Protein AF-A0A226EPY5-F1 (afdb_monomer_lite)

Structure (mmCIF, N/CA/C/O backbone):
data_AF-A0A226EPY5-F1
#
_entry.id   AF-A0A226EPY5-F1
#
loop_
_atom_site.group_PDB
_atom_site.id
_atom_site.type_symbol
_atom_site.label_atom_id
_atom_site.label_alt_id
_atom_site.label_comp_id
_atom_site.label_asym_id
_atom_site.label_entity_id
_atom_site.label_seq_id
_atom_site.pdbx_PDB_ins_code
_atom_site.Cartn_x
_atom_site.Cartn_y
_atom_site.Cartn_z
_atom_site.occupancy
_atom_site.B_iso_or_equiv
_atom_site.auth_seq_id
_atom_site.auth_comp_id
_atom_site.auth_asym_id
_atom_site.auth_atom_id
_atom_site.pdbx_PDB_model_num
ATOM 1 N N . MET A 1 1 ? -23.364 19.387 6.049 1.00 37.28 1 MET A N 1
ATOM 2 C CA . MET A 1 1 ? -22.952 19.483 7.466 1.00 37.28 1 MET A CA 1
ATOM 3 C C . MET A 1 1 ? -22.292 18.170 7.831 1.00 37.28 1 MET A C 1
ATOM 5 O O . MET A 1 1 ? -22.920 17.140 7.613 1.00 37.28 1 MET A O 1
ATOM 9 N N . ALA A 1 2 ? -21.038 18.184 8.285 1.00 43.88 2 ALA A N 1
ATOM 10 C CA . ALA A 1 2 ? -20.414 16.972 8.811 1.00 43.88 2 ALA A CA 1
ATOM 11 C C . ALA A 1 2 ? -21.207 16.512 10.052 1.00 43.88 2 ALA A C 1
ATOM 13 O O . ALA A 1 2 ? -21.599 17.375 10.844 1.00 43.88 2 ALA A O 1
ATOM 14 N N . PRO A 1 3 ? -21.498 15.210 10.220 1.00 53.75 3 PRO A N 1
ATOM 15 C CA . PRO A 1 3 ? -22.126 14.731 11.443 1.00 53.75 3 PRO A CA 1
ATOM 16 C C . PRO A 1 3 ? -21.227 15.076 12.639 1.00 53.75 3 PRO A C 1
ATOM 18 O O . PRO A 1 3 ? -20.004 14.982 12.541 1.00 53.75 3 PRO A O 1
ATOM 21 N N . SER A 1 4 ? -21.807 15.500 13.759 1.00 61.81 4 SER A N 1
ATOM 22 C CA . SER A 1 4 ? -21.073 15.661 15.016 1.00 61.81 4 SER A CA 1
ATOM 23 C C . SER A 1 4 ? -21.006 14.322 15.752 1.00 61.81 4 SER A C 1
ATOM 25 O O . SER A 1 4 ? -21.938 13.522 15.690 1.00 61.81 4 SER A O 1
ATOM 27 N N . SER A 1 5 ? -19.901 14.064 16.454 1.00 74.81 5 SER A N 1
ATOM 28 C CA . SER A 1 5 ? -19.805 12.906 17.348 1.00 74.81 5 SER A CA 1
ATOM 29 C C . SER A 1 5 ? -20.795 13.044 18.505 1.00 74.81 5 SER A C 1
ATOM 31 O O . SER A 1 5 ? -20.881 14.123 19.101 1.00 74.81 5 SER A O 1
ATOM 33 N N . HIS A 1 6 ? -21.476 11.962 18.872 1.00 83.50 6 HIS A N 1
ATOM 34 C CA . HIS A 1 6 ? -22.331 11.930 20.057 1.00 83.50 6 HIS A CA 1
ATOM 35 C C . HIS A 1 6 ? -21.533 11.426 21.264 1.00 83.50 6 HIS A C 1
ATOM 37 O O . HIS A 1 6 ? -20.779 10.461 21.146 1.00 83.50 6 HIS A O 1
ATOM 43 N N . ARG A 1 7 ? -21.665 12.092 22.415 1.00 89.75 7 ARG A N 1
ATOM 44 C CA . ARG A 1 7 ? -21.027 11.687 23.672 1.00 89.75 7 ARG A CA 1
ATOM 45 C C . ARG A 1 7 ? -22.065 11.558 24.772 1.00 89.75 7 ARG A C 1
ATOM 47 O O . ARG A 1 7 ? -22.895 12.449 24.931 1.00 89.75 7 ARG A O 1
ATOM 54 N N . GLU A 1 8 ? -21.958 10.485 25.540 1.00 92.88 8 GLU A N 1
ATOM 55 C CA . GLU A 1 8 ? -22.870 10.137 26.626 1.00 92.88 8 GLU A CA 1
ATOM 56 C C . GLU A 1 8 ? -22.068 9.602 27.819 1.00 92.88 8 GLU A C 1
ATOM 58 O O . GLU A 1 8 ? -21.183 8.763 27.652 1.00 92.88 8 GLU A O 1
ATOM 63 N N . ILE A 1 9 ? -22.370 10.076 29.029 1.00 94.56 9 ILE A N 1
ATOM 64 C CA . ILE A 1 9 ? -21.859 9.463 30.261 1.00 94.56 9 ILE A CA 1
ATOM 65 C C . ILE A 1 9 ? -22.814 8.332 30.624 1.00 94.56 9 ILE A C 1
ATOM 67 O O . ILE A 1 9 ? -23.994 8.574 30.857 1.00 94.56 9 ILE A O 1
ATOM 71 N N . LEU A 1 10 ? -22.302 7.105 30.667 1.00 93.56 10 LEU A N 1
ATOM 72 C CA . LEU A 1 10 ? -23.113 5.928 30.942 1.00 93.56 10 LEU A CA 1
ATOM 73 C C . LEU A 1 10 ? -23.485 5.855 32.422 1.00 93.56 10 LEU A C 1
ATOM 75 O O . LEU A 1 10 ? -22.626 5.950 33.304 1.00 93.56 10 LEU A O 1
ATOM 79 N N . ASP A 1 11 ? -24.754 5.565 32.682 1.00 92.00 11 ASP A N 1
ATOM 80 C CA . ASP A 1 11 ? -25.295 5.313 34.009 1.00 92.00 11 ASP A CA 1
ATOM 81 C C . ASP A 1 11 ? -26.038 3.961 34.081 1.00 92.00 11 ASP A C 1
ATOM 83 O O . ASP A 1 11 ? -26.025 3.138 33.154 1.00 92.00 11 ASP A O 1
ATOM 87 N N . GLY A 1 12 ? -26.592 3.669 35.261 1.00 93.69 12 GLY A N 1
ATOM 88 C CA . GLY A 1 12 ? -27.505 2.548 35.464 1.00 93.69 12 GLY A CA 1
ATOM 89 C C . GLY A 1 12 ? -26.950 1.157 35.088 1.00 93.69 12 GLY A C 1
ATOM 90 O O . GLY A 1 12 ? -25.778 0.851 35.344 1.00 93.69 12 GLY A O 1
ATOM 91 N N . PRO A 1 13 ? -27.790 0.274 34.508 1.00 93.50 13 PRO A N 1
ATOM 92 C CA . PRO A 1 13 ? -27.419 -1.113 34.210 1.00 93.50 13 PRO A CA 1
ATOM 93 C C . PRO A 1 13 ? -26.270 -1.256 33.208 1.00 93.50 13 PRO A C 1
ATOM 95 O O . PRO A 1 13 ? -25.457 -2.173 33.328 1.00 93.50 13 PRO A O 1
ATOM 98 N N . LEU A 1 14 ? -26.184 -0.363 32.217 1.00 89.06 14 LEU A N 1
ATOM 99 C CA . LEU A 1 14 ? -25.140 -0.439 31.196 1.00 89.06 14 LEU A CA 1
ATOM 100 C C . LEU A 1 14 ? -23.774 -0.071 31.783 1.00 89.06 14 LEU A C 1
ATOM 102 O O . LEU A 1 14 ? -22.798 -0.777 31.525 1.00 89.06 14 LEU A O 1
ATOM 106 N N . ARG A 1 15 ? -23.714 0.959 32.641 1.00 93.44 15 ARG A N 1
ATOM 107 C CA . ARG A 1 15 ? -22.511 1.271 33.426 1.00 93.44 15 ARG A CA 1
ATOM 108 C C . ARG A 1 15 ? -22.080 0.071 34.265 1.00 93.44 15 ARG A C 1
ATOM 110 O O . ARG A 1 15 ? -20.909 -0.302 34.233 1.00 93.44 15 ARG A O 1
ATOM 117 N N . GLN A 1 16 ? -23.017 -0.556 34.981 1.00 93.62 16 GLN A N 1
ATOM 118 C CA . GLN A 1 16 ? -22.704 -1.706 35.833 1.00 93.62 16 GLN A CA 1
ATOM 119 C C . GLN A 1 16 ? -22.133 -2.878 35.025 1.00 93.62 16 GLN A C 1
ATOM 121 O O . GLN A 1 16 ? -21.122 -3.451 35.419 1.00 93.62 16 GLN A O 1
ATOM 126 N N . LYS A 1 17 ? -22.692 -3.157 33.841 1.00 92.75 17 LYS A N 1
ATOM 127 C CA . LYS A 1 17 ? -22.167 -4.184 32.932 1.00 92.75 17 LYS A CA 1
ATOM 128 C C . LYS A 1 17 ? -20.695 -3.952 32.573 1.00 92.75 17 LYS A C 1
ATOM 130 O O . LYS A 1 17 ? -19.915 -4.901 32.582 1.00 92.75 17 LYS A O 1
ATOM 135 N N . PHE A 1 18 ? -20.292 -2.715 32.271 1.00 92.19 18 PHE A N 1
ATOM 136 C CA . PHE A 1 18 ? -18.881 -2.405 32.005 1.00 92.19 18 PHE A CA 1
ATOM 137 C C . PHE A 1 18 ? -18.001 -2.581 33.245 1.00 92.19 18 PHE A C 1
ATOM 139 O O . PHE A 1 18 ? -16.916 -3.147 33.133 1.00 92.19 18 PHE A O 1
ATOM 146 N N . VAL A 1 19 ? -18.470 -2.152 34.421 1.00 92.81 19 VAL A N 1
ATOM 147 C CA . VAL A 1 19 ? -17.757 -2.363 35.693 1.00 92.81 19 VAL A CA 1
ATOM 148 C C . VAL A 1 19 ? -17.528 -3.855 35.953 1.00 92.81 19 VAL A C 1
ATOM 150 O O . VAL A 1 19 ? -16.424 -4.251 36.323 1.00 92.81 19 VAL A O 1
ATOM 153 N N . ASP A 1 20 ? -18.531 -4.696 35.711 1.00 93.88 20 ASP A N 1
ATOM 154 C CA . ASP A 1 20 ? -18.424 -6.144 35.902 1.00 93.88 20 ASP A CA 1
ATOM 155 C C . ASP A 1 20 ? -17.451 -6.779 34.893 1.00 93.88 20 ASP A C 1
ATOM 157 O O . ASP A 1 20 ? -16.630 -7.620 35.267 1.00 93.88 20 ASP A O 1
ATOM 161 N N . ILE A 1 21 ? -17.469 -6.326 33.632 1.00 91.94 21 ILE A N 1
ATOM 162 C CA . ILE A 1 21 ? -16.500 -6.748 32.607 1.00 91.94 21 ILE A CA 1
ATOM 163 C C . ILE A 1 21 ? -15.072 -6.388 33.035 1.00 91.94 21 ILE A C 1
ATOM 165 O O . ILE A 1 21 ? -14.198 -7.255 32.989 1.00 91.94 21 ILE A O 1
ATOM 169 N N . LEU A 1 22 ? -14.825 -5.155 33.488 1.00 91.31 22 LEU A N 1
ATOM 170 C CA . LEU A 1 22 ? -13.504 -4.715 33.955 1.00 91.31 22 LEU A CA 1
ATOM 171 C C . LEU A 1 22 ? -13.010 -5.581 35.121 1.00 91.31 22 LEU A C 1
ATOM 173 O O . LEU A 1 22 ? -11.899 -6.111 35.063 1.00 91.31 22 LEU A O 1
ATOM 177 N N . LYS A 1 23 ? -13.871 -5.830 36.117 1.00 92.56 23 LYS A N 1
ATOM 178 C CA . LYS A 1 23 ? -13.562 -6.710 37.254 1.00 92.56 23 LYS A CA 1
ATOM 179 C C . LYS A 1 23 ? -13.222 -8.130 36.812 1.00 92.56 23 LYS A C 1
ATOM 181 O O . LYS A 1 23 ? -12.218 -8.679 37.257 1.00 92.56 23 LYS A O 1
ATOM 186 N N . SER A 1 24 ? -14.016 -8.712 35.910 1.00 93.19 24 SER A N 1
ATOM 187 C CA . SER A 1 24 ? -13.771 -10.067 35.387 1.00 93.19 24 SER A CA 1
ATOM 188 C C . SER A 1 24 ? -12.457 -10.190 34.604 1.00 93.19 24 SER A C 1
ATOM 190 O O . SER A 1 24 ? -11.895 -11.277 34.520 1.00 93.19 24 SER A O 1
ATOM 192 N N . ASN A 1 25 ? -11.934 -9.073 34.088 1.00 88.88 25 ASN A N 1
ATOM 193 C CA . ASN A 1 25 ? -10.651 -8.989 33.389 1.00 88.88 25 ASN A CA 1
ATOM 194 C C . ASN A 1 25 ? -9.505 -8.503 34.300 1.00 88.88 25 ASN A C 1
ATOM 196 O O . ASN A 1 25 ? -8.472 -8.054 33.807 1.00 88.88 25 ASN A O 1
ATOM 200 N N . GLY A 1 26 ? -9.669 -8.590 35.626 1.00 89.25 26 GLY A N 1
ATOM 201 C CA . GLY A 1 26 ? -8.607 -8.294 36.591 1.00 89.25 26 GLY A CA 1
ATOM 202 C C . GLY A 1 26 ? -8.369 -6.806 36.853 1.00 89.25 26 GLY A C 1
ATOM 203 O O . GLY A 1 26 ? -7.287 -6.448 37.309 1.00 89.25 26 GLY A O 1
ATOM 204 N N . ILE A 1 27 ? -9.354 -5.943 36.581 1.00 88.38 27 ILE A N 1
ATOM 205 C CA . ILE A 1 27 ? -9.318 -4.504 36.887 1.00 88.38 27 ILE A CA 1
ATOM 206 C C . ILE A 1 27 ? -10.361 -4.228 37.987 1.00 88.38 27 ILE A C 1
ATOM 208 O O . ILE A 1 27 ? -11.520 -3.941 37.676 1.00 88.38 27 ILE A O 1
ATOM 212 N N . PRO A 1 28 ? -10.007 -4.391 39.278 1.00 85.38 28 PRO A N 1
ATOM 213 C CA . PRO A 1 28 ? -10.944 -4.243 40.393 1.00 85.38 28 PRO A CA 1
ATOM 214 C C . PRO A 1 28 ? -11.186 -2.782 40.803 1.00 85.38 28 PRO A C 1
ATOM 216 O O . PRO A 1 28 ? -12.021 -2.536 41.677 1.00 85.38 28 PRO A O 1
ATOM 219 N N . ASP A 1 29 ? -10.445 -1.842 40.211 1.00 88.81 29 ASP A N 1
ATOM 220 C CA . ASP A 1 29 ? -10.411 -0.430 40.586 1.00 88.81 29 ASP A CA 1
ATOM 221 C C . ASP A 1 29 ? -11.790 0.237 40.531 1.00 88.81 29 ASP A C 1
ATOM 223 O O . ASP A 1 29 ? -12.658 -0.103 39.717 1.00 88.81 29 ASP A O 1
ATOM 227 N N . GLN A 1 30 ? -11.997 1.226 41.403 1.00 89.44 30 GLN A N 1
ATOM 228 C CA . GLN A 1 30 ? -13.253 1.967 41.427 1.00 89.44 30 GLN A CA 1
ATOM 229 C C . GLN A 1 30 ? -13.332 2.917 40.233 1.00 89.44 30 GLN A C 1
ATOM 231 O O . GLN A 1 30 ? -12.609 3.908 40.145 1.00 89.44 30 GLN A O 1
ATOM 236 N N . VAL A 1 31 ? -14.246 2.607 39.317 1.00 91.69 31 VAL A N 1
ATOM 237 C CA . VAL A 1 31 ? -14.565 3.446 38.162 1.00 91.69 31 VAL A CA 1
ATOM 238 C C . VAL A 1 31 ? -15.296 4.707 38.624 1.00 91.69 31 VAL A C 1
ATOM 240 O O . VAL A 1 31 ? -16.323 4.614 39.304 1.00 91.69 31 VAL A O 1
ATOM 243 N N . GLU A 1 32 ? -14.791 5.870 38.218 1.00 93.50 32 GLU A N 1
ATOM 244 C CA . GLU A 1 32 ? -15.433 7.171 38.400 1.00 93.50 32 GLU A CA 1
ATOM 245 C C . GLU A 1 32 ? -16.487 7.365 37.304 1.00 93.50 32 GLU A C 1
ATOM 247 O O . GLU A 1 32 ? -17.690 7.215 37.554 1.00 93.50 32 GLU A O 1
ATOM 252 N N . THR A 1 33 ? -16.037 7.559 36.063 1.00 94.50 33 THR A N 1
ATOM 253 C CA . THR A 1 33 ? -16.879 7.813 34.890 1.00 94.50 33 THR A CA 1
ATOM 254 C C . THR A 1 33 ? -16.664 6.756 33.807 1.00 94.50 33 THR A C 1
ATOM 256 O O . THR A 1 33 ? -15.597 6.152 33.666 1.00 94.50 33 THR A O 1
ATOM 259 N N . ILE A 1 34 ? -17.715 6.527 33.018 1.00 95.06 34 ILE A N 1
ATOM 260 C CA . ILE A 1 34 ? -17.637 5.781 31.764 1.00 95.06 34 ILE A CA 1
ATOM 261 C C . ILE A 1 34 ? -18.281 6.650 30.693 1.00 95.06 34 ILE A C 1
ATOM 263 O O . ILE A 1 34 ? -19.487 6.874 30.733 1.00 95.06 34 ILE A O 1
ATOM 267 N N . THR A 1 35 ? -17.490 7.136 29.744 1.00 95.50 35 THR A N 1
ATOM 268 C CA . THR A 1 35 ? -17.967 7.992 28.654 1.00 95.50 35 THR A CA 1
ATOM 269 C C . THR A 1 35 ? -17.992 7.207 27.353 1.00 95.50 35 THR A C 1
ATOM 271 O O . THR A 1 35 ? -16.951 6.751 26.881 1.00 95.50 35 THR A O 1
ATOM 274 N N . LEU A 1 36 ? -19.170 7.074 26.750 1.00 93.62 36 LEU A N 1
ATOM 275 C CA . LEU A 1 36 ? -19.361 6.520 25.417 1.00 93.62 36 LEU A CA 1
ATOM 276 C C . LEU A 1 36 ? -19.277 7.637 24.378 1.00 93.62 36 LEU A C 1
ATOM 278 O O . LEU A 1 36 ? -19.897 8.687 24.519 1.00 93.62 36 LEU A O 1
ATOM 282 N N . THR A 1 37 ? -18.500 7.407 23.324 1.00 92.12 37 THR A N 1
ATOM 283 C CA . THR A 1 37 ? -18.404 8.288 22.158 1.00 92.12 37 THR A CA 1
ATOM 284 C C . THR A 1 37 ? -18.769 7.522 20.897 1.00 92.12 37 THR A C 1
ATOM 286 O O . THR A 1 37 ? -18.114 6.536 20.545 1.00 92.12 37 THR A O 1
ATOM 289 N N . GLU A 1 38 ? -19.778 8.013 20.188 1.00 87.25 38 GLU A N 1
ATOM 290 C CA . GLU A 1 38 ? -20.116 7.569 18.840 1.00 87.25 38 GLU A CA 1
ATOM 291 C C . GLU A 1 38 ? -19.459 8.512 17.832 1.00 87.25 38 GLU A C 1
ATOM 293 O O . GLU A 1 38 ? -19.725 9.722 17.856 1.00 87.25 38 GLU A O 1
ATOM 298 N N . PRO A 1 39 ? -18.563 8.001 16.971 1.00 81.75 39 PRO A N 1
ATOM 299 C CA . PRO A 1 39 ? -17.945 8.818 15.945 1.00 81.75 39 PRO A CA 1
ATOM 300 C C . PRO A 1 39 ? -18.991 9.276 14.925 1.00 81.75 39 PRO A C 1
ATOM 302 O O . PRO A 1 39 ? -20.016 8.631 14.707 1.00 81.75 39 PRO A O 1
ATOM 305 N N . ALA A 1 40 ? -18.705 10.401 14.277 1.00 77.69 40 ALA A N 1
ATOM 306 C CA . ALA A 1 40 ? -19.480 10.849 13.133 1.00 77.69 40 ALA A CA 1
ATOM 307 C C . ALA A 1 40 ? -19.452 9.782 12.029 1.00 77.69 40 ALA A C 1
ATOM 309 O O . ALA A 1 40 ? -18.377 9.306 11.664 1.00 77.69 40 ALA A O 1
ATOM 310 N N . ALA A 1 41 ? -20.621 9.441 11.488 1.00 70.94 41 ALA A N 1
ATOM 311 C CA . ALA A 1 41 ? -20.760 8.398 10.481 1.00 70.94 41 ALA A CA 1
ATOM 312 C C . ALA A 1 41 ? -21.347 8.940 9.173 1.00 70.94 41 ALA A C 1
ATOM 314 O O . ALA A 1 41 ? -22.305 9.717 9.175 1.00 70.94 41 ALA A O 1
ATOM 315 N N . LEU A 1 42 ? -20.793 8.502 8.043 1.00 71.00 42 LEU A N 1
ATOM 316 C CA . LEU A 1 42 ? -21.361 8.744 6.715 1.00 71.00 42 LEU A CA 1
ATOM 317 C C . LEU A 1 42 ? -22.521 7.777 6.430 1.00 71.00 42 LEU A C 1
ATOM 319 O O . LEU A 1 42 ? -22.616 6.699 7.019 1.00 71.00 42 LEU A O 1
ATOM 323 N N . LYS A 1 43 ? -23.398 8.128 5.479 1.00 71.75 43 LYS A N 1
ATOM 324 C CA . LYS A 1 43 ? -24.447 7.206 5.010 1.00 71.75 43 LYS A CA 1
ATOM 325 C C . LYS A 1 43 ? -23.810 5.906 4.502 1.00 71.75 43 LYS A C 1
ATOM 327 O O . LYS A 1 43 ? -22.902 5.951 3.682 1.00 71.75 43 LYS A O 1
ATOM 332 N N . GLY A 1 44 ? -24.299 4.767 4.991 1.00 70.06 44 GLY A N 1
ATOM 333 C CA . GLY A 1 44 ? -23.776 3.437 4.658 1.00 70.06 44 GLY A CA 1
ATOM 334 C C . GLY A 1 44 ? -22.661 2.935 5.584 1.00 70.06 44 GLY A C 1
ATOM 335 O O . GLY A 1 44 ? -22.385 1.737 5.589 1.00 70.06 44 GLY A O 1
ATOM 336 N N . GLN A 1 45 ? -22.059 3.794 6.417 1.00 72.62 45 GLN A N 1
ATOM 337 C CA . GLN A 1 45 ? -21.188 3.322 7.496 1.00 72.62 45 GLN A CA 1
ATOM 338 C C . GLN A 1 45 ? -22.005 2.627 8.589 1.00 72.62 45 GLN A C 1
ATOM 340 O O . GLN A 1 45 ? -23.203 2.860 8.744 1.00 72.62 45 GLN A O 1
ATOM 345 N N . HIS A 1 46 ? -21.332 1.750 9.335 1.00 78.38 46 HIS A N 1
ATOM 346 C CA . HIS A 1 46 ? -21.932 0.927 10.386 1.00 78.38 46 HIS A CA 1
ATOM 347 C C . HIS A 1 46 ? -23.073 0.009 9.930 1.00 78.38 46 HIS A C 1
ATOM 349 O O . HIS A 1 46 ? -23.963 -0.315 10.714 1.00 78.38 46 HIS A O 1
ATOM 355 N N . PHE A 1 47 ? -23.025 -0.441 8.671 1.00 82.44 47 PHE A N 1
ATOM 356 C CA . PHE A 1 47 ? -23.999 -1.383 8.121 1.00 82.44 47 PHE A CA 1
ATOM 357 C C . PHE A 1 47 ? -24.150 -2.630 9.001 1.00 82.44 47 PHE A C 1
ATOM 359 O O . PHE A 1 47 ? -25.262 -2.967 9.382 1.00 82.44 47 PHE A O 1
ATOM 366 N N . SER A 1 48 ? -23.037 -3.269 9.369 1.00 85.19 48 SER A N 1
ATOM 367 C CA . SER A 1 48 ? -23.074 -4.511 10.148 1.00 85.19 48 SER A CA 1
ATOM 368 C C . SER A 1 48 ? -22.915 -4.304 11.654 1.00 85.19 48 SER A C 1
ATOM 370 O O . SER A 1 48 ? -23.535 -4.993 12.457 1.00 85.19 48 SER A O 1
ATOM 372 N N . SER A 1 49 ? -22.056 -3.372 12.066 1.00 87.31 49 SER A N 1
ATOM 373 C CA . SER A 1 49 ? -21.839 -3.062 13.478 1.00 87.31 49 SER A CA 1
ATOM 374 C C . SER A 1 49 ? -21.416 -1.610 13.669 1.00 87.31 49 SER A C 1
ATOM 376 O O . SER A 1 49 ? -20.662 -1.031 12.877 1.00 87.31 49 SER A O 1
ATOM 378 N N . ASN A 1 50 ? -21.895 -1.014 14.757 1.00 86.31 50 ASN A N 1
ATOM 379 C CA . ASN A 1 50 ? -21.524 0.333 15.164 1.00 86.31 50 ASN A CA 1
ATOM 380 C C . ASN A 1 50 ? -20.252 0.261 16.013 1.00 86.31 50 ASN A C 1
ATOM 382 O O . ASN A 1 50 ? -20.206 -0.468 17.007 1.00 86.31 50 ASN A O 1
ATOM 386 N N . ALA A 1 51 ? -19.228 1.022 15.632 1.00 87.25 51 ALA A N 1
ATOM 387 C CA . ALA A 1 51 ? -18.027 1.181 16.441 1.00 87.25 51 ALA A CA 1
ATOM 388 C C . ALA A 1 51 ? -18.223 2.357 17.398 1.00 87.25 51 ALA A C 1
ATOM 390 O O . ALA A 1 51 ? -18.516 3.463 16.953 1.00 87.25 51 ALA A O 1
ATOM 391 N N . VAL A 1 52 ? -18.054 2.115 18.694 1.00 89.94 52 VAL A N 1
ATOM 392 C CA . VAL A 1 52 ? -18.115 3.143 19.736 1.00 89.94 52 VAL A CA 1
ATOM 393 C C . VAL A 1 52 ? -16.862 3.070 20.600 1.00 89.94 52 VAL A C 1
ATOM 395 O O . VAL A 1 52 ? -16.276 2.000 20.790 1.00 89.94 52 VAL A O 1
ATOM 398 N N . TYR A 1 53 ? -16.441 4.216 21.118 1.00 92.00 53 TYR A N 1
ATOM 399 C CA . TYR A 1 53 ? -15.279 4.327 21.993 1.00 92.00 53 TYR A CA 1
ATOM 400 C C . TYR A 1 53 ? -15.748 4.558 23.420 1.00 92.00 53 TYR A C 1
ATOM 402 O O . TYR A 1 53 ? -16.567 5.441 23.660 1.00 92.00 53 TYR A O 1
ATOM 410 N N . ILE A 1 54 ? -15.234 3.770 24.359 1.00 93.94 54 ILE A N 1
ATOM 411 C CA . ILE A 1 54 ? -15.550 3.902 25.779 1.00 93.94 54 ILE A CA 1
ATOM 412 C C . ILE A 1 54 ? -14.303 4.382 26.510 1.00 93.94 54 ILE A C 1
ATOM 414 O O . ILE A 1 54 ? -13.297 3.674 26.542 1.00 93.94 54 ILE A O 1
ATOM 418 N N . LEU A 1 55 ? -14.373 5.567 27.106 1.00 95.25 55 LEU A N 1
ATOM 419 C CA . LEU A 1 55 ? -13.365 6.070 28.030 1.00 95.25 55 LEU A CA 1
ATOM 420 C C . LEU A 1 55 ? -13.791 5.722 29.456 1.00 95.25 55 LEU A C 1
ATOM 422 O O . LEU A 1 55 ? -14.872 6.114 29.887 1.00 95.25 55 LEU A O 1
ATOM 426 N N . VAL A 1 56 ? -12.947 4.989 30.172 1.00 95.06 56 VAL A N 1
ATOM 427 C CA . VAL A 1 56 ? -13.134 4.646 31.585 1.00 95.06 56 VAL A CA 1
ATOM 428 C C . VAL A 1 56 ? -12.120 5.431 32.401 1.00 95.06 56 VAL A C 1
ATOM 430 O O . VAL A 1 56 ? -10.912 5.249 32.217 1.00 95.06 56 VAL A O 1
ATOM 433 N N . GLU A 1 57 ? -12.610 6.270 33.305 1.00 95.19 57 GLU A N 1
ATOM 434 C CA . GLU A 1 57 ? -11.793 7.010 34.267 1.00 95.19 57 GLU A CA 1
ATOM 435 C C . GLU A 1 57 ? -11.996 6.408 35.660 1.00 95.19 57 GLU A C 1
ATOM 437 O O . GLU A 1 57 ? -13.071 5.896 35.990 1.00 95.19 57 GLU A O 1
ATOM 442 N N . PHE A 1 58 ? -10.943 6.410 36.469 1.00 95.06 58 PHE A N 1
ATOM 443 C CA . PHE A 1 58 ? -10.944 5.805 37.797 1.00 95.06 58 PHE A CA 1
ATOM 444 C C . PHE A 1 58 ? -10.930 6.891 38.860 1.00 95.06 58 PHE A C 1
ATOM 446 O O . PHE A 1 58 ? -10.345 7.947 38.653 1.00 95.06 58 PHE A O 1
ATOM 453 N N . GLN A 1 59 ? -11.513 6.591 40.020 1.00 93.50 59 GLN A N 1
ATOM 454 C CA . GLN A 1 59 ? -11.517 7.517 41.154 1.00 93.50 59 GLN A CA 1
ATOM 455 C C . GLN A 1 59 ? -10.100 7.815 41.664 1.00 93.50 59 GLN A C 1
ATOM 457 O O . GLN A 1 59 ? -9.837 8.895 42.188 1.00 93.50 59 GLN A O 1
ATOM 462 N N . ASP A 1 60 ? -9.185 6.849 41.531 1.00 91.62 60 ASP A N 1
ATOM 463 C CA . ASP A 1 60 ? -7.764 7.075 41.770 1.00 91.62 60 ASP A CA 1
ATOM 464 C C . ASP A 1 60 ? -7.148 7.774 40.554 1.00 91.62 60 ASP A C 1
ATOM 466 O O . ASP A 1 60 ? -6.888 7.159 39.517 1.00 91.62 60 ASP A O 1
ATOM 470 N N . SER A 1 61 ? -6.881 9.068 40.711 1.00 86.38 61 SER A N 1
ATOM 471 C CA . SER A 1 61 ? -6.304 9.928 39.677 1.00 86.38 61 SER A CA 1
ATOM 472 C C . SER A 1 61 ? -4.863 9.571 39.292 1.00 86.38 61 SER A C 1
ATOM 474 O O . SER A 1 61 ? -4.355 10.087 38.295 1.00 86.38 61 SER A O 1
ATOM 476 N N . SER A 1 62 ? -4.192 8.682 40.034 1.00 90.19 62 SER A N 1
ATOM 477 C CA . SER A 1 62 ? -2.892 8.131 39.635 1.00 90.19 62 SER A CA 1
ATOM 478 C C . SER A 1 62 ? -3.010 7.050 38.552 1.00 90.19 62 SER A C 1
ATOM 480 O O . SER A 1 62 ? -2.039 6.777 37.834 1.00 90.19 62 SER A O 1
ATOM 482 N N . LEU A 1 63 ? -4.197 6.452 38.386 1.00 89.31 63 LEU A N 1
ATOM 483 C CA . LEU A 1 63 ? -4.454 5.430 37.380 1.00 89.31 63 LEU A CA 1
ATOM 484 C C . LEU A 1 63 ? -4.699 6.058 36.006 1.00 89.31 63 LEU A C 1
ATOM 486 O O . LEU A 1 63 ? -5.459 7.009 35.837 1.00 89.31 63 LEU A O 1
ATOM 490 N N . LYS A 1 64 ? -4.083 5.475 34.971 1.00 92.38 64 LYS A N 1
ATOM 491 C CA . LYS A 1 64 ? -4.312 5.909 33.586 1.00 92.38 64 LYS A CA 1
ATOM 492 C C . LYS A 1 64 ? -5.712 5.492 33.114 1.00 92.38 64 LYS A C 1
ATOM 494 O O . LYS A 1 64 ? -6.027 4.300 33.223 1.00 92.38 64 LYS A O 1
ATOM 499 N N . PRO A 1 65 ? -6.489 6.398 32.487 1.00 93.50 65 PRO A N 1
ATOM 500 C CA . PRO A 1 65 ? -7.766 6.048 31.876 1.00 93.50 65 PRO A CA 1
ATOM 501 C C . PRO A 1 65 ? -7.636 4.910 30.858 1.00 93.50 65 PRO A C 1
ATOM 503 O O . PRO A 1 65 ? -6.615 4.775 30.170 1.00 93.50 65 PRO A O 1
ATOM 506 N N . LYS A 1 66 ? -8.682 4.089 30.735 1.00 92.38 66 LYS A N 1
ATOM 507 C CA . LYS A 1 66 ? -8.749 3.024 29.723 1.00 92.38 66 LYS A CA 1
ATOM 508 C C . LYS A 1 66 ? -9.624 3.462 28.560 1.00 92.38 66 LYS A C 1
ATOM 510 O O . LYS A 1 66 ? -10.747 3.906 28.758 1.00 92.38 66 LYS A O 1
ATOM 515 N N . ASN A 1 67 ? -9.116 3.270 27.347 1.00 92.56 67 ASN A N 1
ATOM 516 C CA . ASN A 1 67 ? -9.871 3.452 26.114 1.00 92.56 67 ASN A CA 1
ATOM 517 C C . ASN A 1 67 ? -10.238 2.075 25.568 1.00 92.56 67 ASN A C 1
ATOM 519 O O . ASN A 1 67 ? -9.353 1.296 25.212 1.00 92.56 67 ASN A O 1
ATOM 523 N N . LEU A 1 68 ? -11.530 1.771 25.523 1.00 90.19 68 LEU A N 1
ATOM 524 C CA . LEU A 1 68 ? -12.048 0.532 24.962 1.00 90.19 68 LEU A CA 1
ATOM 525 C C . LEU A 1 68 ? -12.646 0.813 23.587 1.00 90.19 68 LEU A C 1
ATOM 527 O O . LEU A 1 68 ? -13.388 1.776 23.395 1.00 90.19 68 LEU A O 1
ATOM 531 N N . PHE A 1 69 ? -12.345 -0.069 22.643 1.00 87.88 69 PHE A N 1
ATOM 532 C CA . PHE A 1 69 ? -13.025 -0.132 21.360 1.00 87.88 69 PHE A CA 1
ATOM 533 C C . PHE A 1 69 ? -14.147 -1.162 21.461 1.00 87.88 69 PHE A C 1
ATOM 535 O O . PHE A 1 69 ? -13.884 -2.328 21.758 1.00 87.88 69 PHE A O 1
ATOM 542 N N . VAL A 1 70 ? -15.390 -0.738 21.242 1.00 89.00 70 VAL A N 1
ATOM 543 C CA . VAL A 1 70 ? -16.569 -1.592 21.410 1.00 89.00 70 VAL A CA 1
ATOM 544 C C . VAL A 1 70 ? -17.361 -1.640 20.110 1.00 89.00 70 VAL A C 1
ATOM 546 O O . VAL A 1 70 ? -17.654 -0.613 19.500 1.00 89.00 70 VAL A O 1
ATOM 549 N N . LYS A 1 71 ? -17.734 -2.853 19.698 1.00 87.38 71 LYS A N 1
ATOM 550 C CA . LYS A 1 71 ? -18.694 -3.091 18.618 1.00 87.38 71 LYS A CA 1
ATOM 551 C C . LYS A 1 71 ? -20.066 -3.365 19.218 1.00 87.38 71 LYS A C 1
ATOM 553 O O . LYS A 1 71 ? -20.208 -4.267 20.043 1.00 87.38 71 LYS A O 1
ATOM 558 N N . LYS A 1 72 ? -21.074 -2.591 18.815 1.00 86.25 72 LYS A N 1
ATOM 559 C CA . LYS A 1 72 ? -22.477 -2.814 19.191 1.00 86.25 72 LYS A CA 1
ATOM 560 C C . LYS A 1 72 ? -23.321 -3.127 17.956 1.00 86.25 72 LYS A C 1
ATOM 562 O O . LYS A 1 72 ? -23.017 -2.663 16.856 1.00 86.25 72 LYS A O 1
ATOM 567 N N . SER A 1 73 ? -24.390 -3.894 18.162 1.00 82.19 73 SER A N 1
ATOM 568 C CA . SER A 1 73 ? -25.343 -4.236 17.101 1.00 82.19 73 SER A CA 1
ATOM 569 C C . SER A 1 73 ? -26.035 -2.990 16.531 1.00 82.19 73 SER A C 1
ATOM 571 O O . SER A 1 73 ? -26.066 -1.923 17.158 1.00 82.19 73 SER A O 1
ATOM 573 N N . VAL A 1 74 ? -26.603 -3.134 15.336 1.00 84.75 74 VAL A N 1
ATOM 574 C CA . VAL A 1 74 ? -27.486 -2.128 14.739 1.00 84.75 74 VAL A CA 1
ATOM 575 C C . VAL A 1 74 ? -28.790 -2.013 15.533 1.00 84.75 74 VAL A C 1
ATOM 577 O O . VAL A 1 74 ? -29.236 -2.962 16.176 1.00 84.75 74 VAL A O 1
ATOM 580 N N . THR A 1 75 ? -29.404 -0.830 15.512 1.00 82.12 75 THR A N 1
ATOM 581 C CA . THR A 1 75 ? -30.616 -0.533 16.297 1.00 82.12 75 THR A CA 1
ATOM 582 C C . THR A 1 75 ? -31.905 -1.004 15.624 1.00 82.12 75 THR A C 1
ATOM 584 O O . THR A 1 75 ? -32.902 -1.230 16.304 1.00 82.12 75 THR A O 1
ATOM 587 N N . ASN A 1 76 ? -31.907 -1.160 14.297 1.00 87.88 76 ASN A N 1
ATOM 588 C CA . ASN A 1 76 ? -33.058 -1.671 13.556 1.00 87.88 76 ASN A CA 1
ATOM 589 C C . ASN A 1 76 ? -33.206 -3.182 13.793 1.00 87.88 76 ASN A C 1
ATOM 591 O O . ASN A 1 76 ? -32.292 -3.941 13.481 1.00 87.88 76 ASN A O 1
ATOM 595 N N . SER A 1 77 ? -34.356 -3.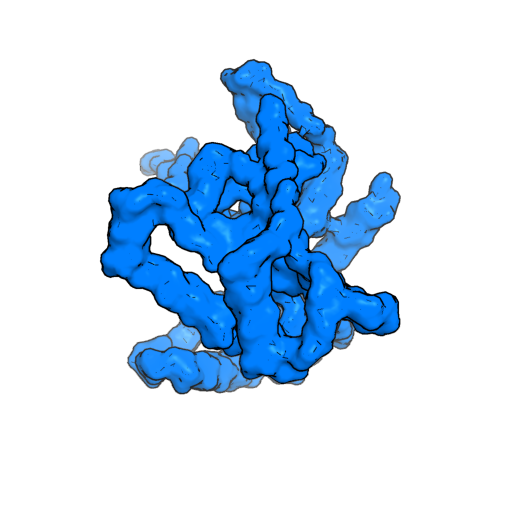614 14.316 1.00 87.25 77 SER A N 1
ATOM 596 C CA . SER A 1 77 ? -34.588 -5.004 14.725 1.00 87.25 77 SER A CA 1
ATOM 597 C C . SER A 1 77 ? -34.509 -6.005 13.572 1.00 87.25 77 SER A C 1
ATOM 599 O O . SER A 1 77 ? -33.835 -7.019 13.715 1.00 87.25 77 SER A O 1
ATOM 601 N N . GLY A 1 78 ? -35.129 -5.711 12.425 1.00 89.44 78 GLY A N 1
ATOM 602 C CA . GLY A 1 78 ? -35.089 -6.599 11.257 1.00 89.44 78 GLY A CA 1
ATOM 603 C C . GLY A 1 78 ? -33.681 -6.723 10.671 1.00 89.44 78 GLY A C 1
ATOM 604 O O . GLY A 1 78 ? -33.241 -7.812 10.316 1.00 89.44 78 GLY A O 1
ATOM 605 N N . HIS A 1 79 ? -32.928 -5.620 10.643 1.00 89.38 79 HIS A N 1
ATOM 606 C CA . HIS A 1 79 ? -31.526 -5.651 10.230 1.00 89.38 79 HIS A CA 1
ATOM 607 C C . HIS A 1 79 ? -30.656 -6.422 11.242 1.00 89.38 79 HIS A C 1
ATOM 609 O O . HIS A 1 79 ? -29.808 -7.222 10.853 1.00 89.38 79 HIS A O 1
ATOM 615 N N . ALA A 1 80 ? -30.881 -6.240 12.544 1.00 87.56 80 ALA A N 1
ATOM 616 C CA . ALA A 1 80 ? -30.158 -6.975 13.578 1.00 87.56 80 ALA A CA 1
ATOM 617 C C . ALA A 1 80 ? -30.419 -8.490 13.507 1.00 87.56 80 ALA A C 1
ATOM 619 O O . ALA A 1 80 ? -29.490 -9.269 13.713 1.00 87.56 80 ALA A O 1
ATOM 620 N N . GLU A 1 81 ? -31.648 -8.909 13.191 1.00 91.38 81 GLU A N 1
ATOM 621 C CA . GLU A 1 81 ? -32.002 -10.316 12.973 1.00 91.38 81 GLU A CA 1
ATOM 622 C C . GLU A 1 81 ? -31.287 -10.890 11.743 1.00 91.38 81 GLU A C 1
ATOM 624 O O . GLU A 1 81 ? -30.587 -11.892 11.865 1.00 91.38 81 GLU A O 1
ATOM 629 N N . PHE A 1 82 ? -31.318 -10.183 10.608 1.00 91.31 82 PHE A N 1
ATOM 630 C CA . PHE A 1 82 ? -30.562 -10.559 9.407 1.00 91.31 82 PHE A CA 1
ATOM 631 C C . PHE A 1 82 ? -29.059 -10.755 9.687 1.00 91.31 82 PHE A C 1
ATOM 633 O O . PHE A 1 82 ? -28.464 -11.761 9.300 1.00 91.31 82 PHE A O 1
ATOM 640 N N . LEU A 1 83 ? -28.429 -9.819 10.404 1.00 90.69 83 LEU A N 1
ATOM 641 C CA . LEU A 1 83 ? -27.005 -9.907 10.747 1.00 90.69 83 LEU A CA 1
ATOM 642 C C . LEU A 1 83 ? -26.703 -11.039 11.736 1.00 90.69 83 LEU A C 1
ATOM 644 O O . LEU A 1 83 ? -25.615 -11.622 11.694 1.00 90.69 83 LEU A O 1
ATOM 648 N N . LYS A 1 84 ? -27.652 -11.351 12.623 1.00 88.62 84 LYS A N 1
ATOM 649 C CA . LYS A 1 84 ? -27.558 -12.477 13.553 1.00 88.62 84 LYS A CA 1
ATOM 650 C C . LYS A 1 84 ? -27.614 -13.808 12.807 1.00 88.62 84 LYS A C 1
ATOM 652 O O . LYS A 1 84 ? -26.783 -14.667 13.088 1.00 88.62 84 LYS A O 1
ATOM 657 N N . ASP A 1 85 ? -28.505 -13.953 11.830 1.00 92.69 85 ASP A N 1
ATOM 658 C CA . ASP A 1 85 ? -28.599 -15.158 10.994 1.00 92.69 85 ASP A CA 1
ATOM 659 C C . ASP A 1 85 ? -27.322 -15.383 10.173 1.00 92.69 85 ASP A C 1
ATOM 661 O O . ASP A 1 85 ? -26.862 -16.511 10.007 1.00 92.69 85 ASP A O 1
ATOM 665 N N . MET A 1 86 ? -26.670 -14.301 9.735 1.00 90.81 86 MET A N 1
ATOM 666 C CA . MET A 1 86 ? -25.350 -14.358 9.095 1.00 90.81 86 MET A CA 1
ATOM 667 C C . MET A 1 86 ? -24.187 -14.628 10.066 1.00 90.81 86 MET A C 1
ATOM 669 O O . MET A 1 86 ? -23.038 -14.762 9.615 1.00 90.81 86 MET A O 1
ATOM 673 N N . GLN A 1 87 ? -24.461 -14.680 11.375 1.00 91.44 87 GLN A N 1
ATOM 674 C CA . GLN A 1 87 ? -23.482 -14.786 12.462 1.00 91.44 87 GLN A CA 1
ATOM 675 C C . GLN A 1 87 ? -22.408 -13.692 12.385 1.00 91.44 87 GLN A C 1
ATOM 677 O O . GLN A 1 87 ? -21.223 -13.936 12.615 1.00 91.44 87 GLN A O 1
ATOM 682 N N . PHE A 1 88 ? -22.802 -12.471 12.004 1.00 89.06 88 PHE A N 1
ATOM 683 C CA . PHE A 1 88 ? -21.842 -11.408 11.706 1.00 89.06 88 PHE A CA 1
ATOM 684 C C . PHE A 1 88 ? -21.037 -10.989 12.944 1.00 89.06 88 PHE A C 1
ATOM 686 O O . PHE A 1 88 ? -19.814 -10.897 12.871 1.00 89.06 88 PHE A O 1
ATOM 693 N N . MET A 1 89 ? -21.700 -10.783 14.090 1.00 87.06 89 MET A N 1
ATOM 694 C CA . MET A 1 89 ? -21.027 -10.397 15.341 1.00 87.06 89 MET A CA 1
ATOM 695 C C . MET A 1 89 ? -20.079 -11.488 15.854 1.00 87.06 89 MET A C 1
ATOM 697 O O . MET A 1 89 ? -19.019 -11.158 16.380 1.00 87.06 89 MET A O 1
ATOM 701 N N . ASP A 1 90 ? -20.421 -12.766 15.666 1.00 88.62 90 ASP A N 1
ATOM 702 C CA . ASP A 1 90 ? -19.549 -13.882 16.045 1.00 88.62 90 ASP A CA 1
ATOM 703 C C . ASP A 1 90 ? -18.300 -13.910 15.157 1.00 88.62 90 ASP A C 1
ATOM 705 O O . ASP A 1 90 ? -17.184 -13.931 15.670 1.00 88.62 90 ASP A O 1
ATOM 709 N N . LYS A 1 91 ? -18.467 -13.794 13.830 1.00 90.12 91 LYS A N 1
ATOM 710 C CA . LYS A 1 91 ? -17.352 -13.699 12.869 1.00 90.12 91 LYS A CA 1
ATOM 711 C C . LYS A 1 91 ? -16.450 -12.497 13.149 1.00 90.12 91 LYS A C 1
ATOM 713 O O . LYS A 1 91 ? -15.226 -12.624 13.136 1.00 90.12 91 LYS A O 1
ATOM 718 N N . GLU A 1 92 ? -17.041 -11.336 13.421 1.00 88.44 92 GLU A N 1
ATOM 719 C CA . GLU A 1 92 ? -16.301 -10.122 13.768 1.00 88.44 92 GLU A CA 1
ATOM 720 C C . GLU A 1 92 ? -15.546 -10.286 15.098 1.00 88.44 92 GLU A C 1
ATOM 722 O O . GLU A 1 92 ? -14.370 -9.931 15.189 1.00 88.44 92 GLU A O 1
ATOM 727 N N . SER A 1 93 ? -16.177 -10.885 16.112 1.00 87.88 93 SER A N 1
AT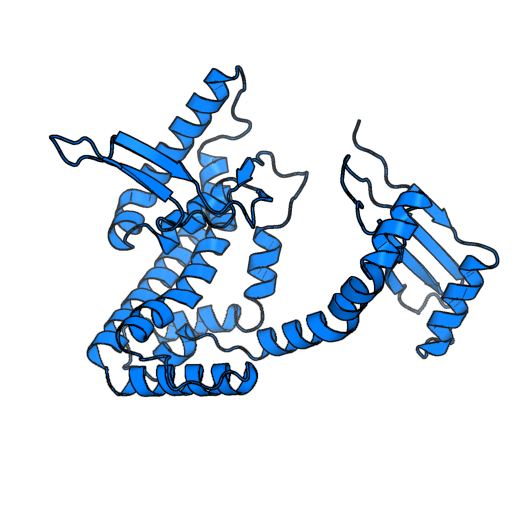OM 728 C CA . SER A 1 93 ? -15.537 -11.204 17.392 1.00 87.88 93 SER A CA 1
ATOM 729 C C . SER A 1 93 ? -14.346 -12.147 17.205 1.00 87.88 93 SER A C 1
ATOM 731 O O . SER A 1 93 ? -13.242 -11.837 17.658 1.00 87.88 93 SER A O 1
ATOM 733 N N . THR A 1 94 ? -14.517 -13.244 16.459 1.00 90.31 94 THR A N 1
ATOM 734 C CA . THR A 1 94 ? -13.429 -14.169 16.104 1.00 90.31 94 THR A CA 1
ATOM 735 C C . THR A 1 94 ? -12.289 -13.441 15.394 1.00 90.31 94 THR A C 1
ATOM 737 O O . THR A 1 94 ? -11.120 -13.666 15.717 1.00 90.31 94 THR A O 1
ATOM 740 N N . PHE A 1 95 ? -12.594 -12.510 14.484 1.00 88.94 95 PHE A N 1
ATOM 741 C CA . PHE A 1 95 ? -11.564 -11.713 13.826 1.00 88.94 95 PHE A CA 1
ATOM 742 C C . PHE A 1 95 ? -10.732 -10.906 14.833 1.00 88.94 95 PHE A C 1
ATOM 744 O O . PHE A 1 95 ? -9.506 -10.983 14.810 1.00 88.94 95 PHE A O 1
ATOM 751 N N . PHE A 1 96 ? -11.360 -10.155 15.741 1.00 87.06 96 PHE A N 1
ATOM 752 C CA . PHE A 1 96 ? -10.628 -9.298 16.681 1.00 87.06 96 PHE A CA 1
ATOM 753 C C . PHE A 1 96 ? -9.944 -10.062 17.822 1.00 87.06 96 PHE A C 1
ATOM 755 O O . PHE A 1 96 ? -8.861 -9.658 18.249 1.00 87.06 96 PHE A O 1
ATOM 762 N N . VAL A 1 97 ? -10.560 -11.134 18.323 1.00 87.06 97 VAL A N 1
ATOM 763 C CA . VAL A 1 97 ? -10.089 -11.876 19.505 1.00 87.06 97 VAL A CA 1
ATOM 764 C C . VAL A 1 97 ? -9.090 -12.967 19.133 1.00 87.06 97 VAL A C 1
ATOM 766 O O . VAL A 1 97 ? -8.125 -13.184 19.862 1.00 87.06 97 VAL A O 1
ATOM 769 N N . GLU A 1 98 ? -9.284 -13.643 18.002 1.00 88.94 98 GLU A N 1
ATOM 770 C CA . GLU A 1 98 ? -8.458 -14.784 17.611 1.00 88.94 98 GLU A CA 1
ATOM 771 C C . GLU A 1 98 ? -7.534 -14.455 16.436 1.00 88.94 98 GLU A C 1
ATOM 773 O O . GLU A 1 98 ? -6.315 -14.624 16.537 1.00 88.94 98 GLU A O 1
ATOM 778 N N . PHE A 1 99 ? -8.095 -13.982 15.321 1.00 88.06 99 PHE A N 1
ATOM 779 C CA . PHE A 1 99 ? -7.337 -13.826 14.079 1.00 88.06 99 PHE A CA 1
ATOM 780 C C . PHE A 1 99 ? -6.353 -12.658 14.141 1.00 88.06 99 PHE A C 1
ATOM 782 O O . PHE A 1 99 ? -5.176 -12.831 13.843 1.00 88.06 99 PHE A O 1
ATOM 789 N N . LEU A 1 100 ? -6.792 -11.474 14.568 1.00 84.94 100 LEU A N 1
ATOM 790 C CA . LEU A 1 100 ? -5.973 -10.266 14.573 1.00 84.94 100 LEU A CA 1
ATOM 791 C C . LEU A 1 100 ? -4.724 -10.400 15.469 1.00 84.94 100 LEU A C 1
ATOM 793 O O . LEU A 1 100 ? -3.649 -9.991 15.025 1.00 84.94 100 LEU A O 1
ATOM 797 N N . PRO A 1 101 ? -4.779 -10.991 16.683 1.00 86.31 101 PRO A N 1
ATOM 798 C CA . PRO A 1 101 ? -3.574 -11.275 17.463 1.00 86.31 101 PRO A CA 1
ATOM 799 C C . PRO A 1 101 ? -2.635 -12.274 16.779 1.00 86.31 101 PRO A C 1
ATOM 801 O O . PRO A 1 101 ? -1.421 -12.055 16.772 1.00 86.31 101 PRO A O 1
ATOM 804 N N . LYS A 1 102 ? -3.175 -13.341 16.168 1.00 86.56 102 LYS A N 1
ATOM 805 C CA . LYS A 1 102 ? -2.382 -14.311 15.393 1.00 86.56 102 LYS A CA 1
ATOM 806 C C . LYS A 1 102 ? -1.711 -13.640 14.193 1.00 86.56 102 LYS A C 1
ATOM 808 O O . LYS A 1 102 ? -0.516 -13.836 13.997 1.00 86.56 102 LYS A O 1
ATOM 813 N N . LEU A 1 103 ? -2.435 -12.792 13.463 1.00 82.44 103 LEU A N 1
ATOM 814 C CA . LEU A 1 103 ? -1.921 -12.011 12.342 1.00 82.44 103 LEU A CA 1
ATOM 815 C C . LEU A 1 103 ? -0.817 -11.053 12.796 1.00 82.44 103 LEU A C 1
ATOM 817 O O . LEU A 1 103 ? 0.249 -11.032 12.197 1.00 82.44 103 LEU A O 1
ATOM 821 N N . LYS A 1 104 ? -1.013 -10.315 13.898 1.00 81.00 104 LYS A N 1
ATOM 822 C CA . LYS A 1 104 ? 0.027 -9.438 14.465 1.00 81.00 104 LYS A CA 1
ATOM 823 C C . LYS A 1 104 ? 1.297 -10.214 14.818 1.00 81.00 104 LYS A C 1
ATOM 825 O O . LYS A 1 104 ? 2.388 -9.763 14.482 1.00 81.00 104 LYS A O 1
ATOM 830 N N . LYS A 1 105 ? 1.156 -11.382 15.457 1.00 82.56 105 LYS A N 1
ATOM 831 C CA . LYS A 1 105 ? 2.281 -12.270 15.791 1.00 82.56 105 LYS A CA 1
ATOM 832 C C . LYS A 1 105 ? 2.959 -12.844 14.541 1.00 82.56 105 LYS A C 1
ATOM 834 O O . LYS A 1 105 ? 4.177 -12.984 14.516 1.00 82.56 105 LYS A O 1
ATOM 839 N N . PHE A 1 106 ? 2.185 -13.189 13.514 1.00 79.88 106 PHE A N 1
ATOM 840 C CA . PHE A 1 106 ? 2.719 -13.622 12.225 1.00 79.88 106 PHE A CA 1
ATOM 841 C C . PHE A 1 106 ? 3.534 -12.497 11.585 1.00 79.88 106 PHE A C 1
ATOM 843 O O . PHE A 1 106 ? 4.719 -12.682 11.326 1.00 79.88 106 PHE A O 1
ATOM 850 N N . CYS A 1 107 ? 2.945 -11.308 11.433 1.00 76.31 107 CYS A N 1
ATOM 851 C CA . CYS A 1 107 ? 3.616 -10.151 10.857 1.00 76.31 107 CYS A CA 1
ATOM 852 C C . CYS A 1 107 ? 4.900 -9.807 11.616 1.00 76.31 107 CYS A C 1
ATOM 854 O O . CYS A 1 107 ? 5.914 -9.596 10.964 1.00 76.31 107 CYS A O 1
ATOM 856 N N . SER A 1 108 ? 4.902 -9.822 12.958 1.00 75.19 108 SER A N 1
ATOM 857 C CA . SER A 1 108 ? 6.098 -9.511 13.760 1.00 75.19 108 SER A CA 1
ATOM 858 C C . SER A 1 108 ? 7.263 -10.481 13.546 1.00 75.19 108 SER A C 1
ATOM 860 O O . SER A 1 108 ? 8.410 -10.104 13.764 1.00 75.19 108 SER A O 1
ATOM 862 N N . ASN A 1 109 ? 6.974 -11.721 13.142 1.00 73.31 109 ASN A N 1
ATOM 863 C CA . ASN A 1 109 ? 7.975 -12.762 12.903 1.00 73.31 109 ASN A CA 1
ATOM 864 C C . ASN A 1 109 ? 8.314 -12.936 11.418 1.00 73.31 109 ASN A C 1
ATOM 866 O O . ASN A 1 109 ? 9.329 -13.554 11.096 1.00 73.31 109 ASN A O 1
ATOM 870 N N . TYR A 1 110 ? 7.472 -12.424 10.519 1.00 70.19 110 TYR A N 1
ATOM 871 C CA . TYR A 1 110 ? 7.662 -12.543 9.084 1.00 70.19 110 TYR A CA 1
ATOM 872 C C . TYR A 1 110 ? 8.864 -11.706 8.650 1.00 70.19 110 TYR A C 1
ATOM 874 O O . TYR A 1 110 ? 8.846 -10.474 8.718 1.00 70.19 110 TYR A O 1
ATOM 882 N N . LYS A 1 111 ? 9.927 -12.393 8.218 1.00 67.19 111 LYS A N 1
ATOM 883 C CA . LYS A 1 111 ? 11.184 -11.750 7.823 1.00 67.19 111 LYS A CA 1
ATOM 884 C C . LYS A 1 111 ? 11.163 -11.153 6.415 1.00 67.19 111 LYS A C 1
ATOM 886 O O . LYS A 1 111 ? 12.002 -10.307 6.121 1.00 67.19 111 LYS A O 1
ATOM 891 N N . GLY A 1 112 ? 10.181 -11.538 5.598 1.00 70.94 112 GLY A N 1
ATOM 892 C CA . GLY A 1 112 ? 10.083 -11.158 4.192 1.00 70.94 112 GLY A CA 1
ATOM 893 C C . G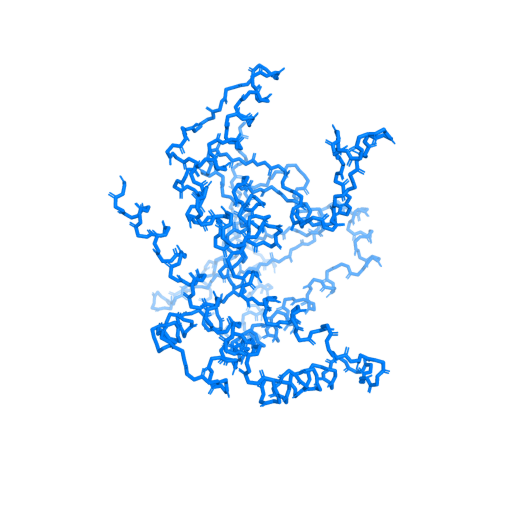LY A 1 112 ? 11.072 -11.923 3.314 1.00 70.94 112 GLY A C 1
ATOM 894 O O . GLY A 1 112 ? 12.235 -12.090 3.671 1.00 70.94 112 GLY A O 1
ATOM 895 N N . GLN A 1 113 ? 10.622 -12.347 2.134 1.00 75.06 113 GLN A N 1
ATOM 896 C CA . GLN A 1 113 ? 11.453 -13.078 1.165 1.00 75.06 113 GLN A CA 1
ATOM 897 C C . GLN A 1 113 ? 12.656 -12.252 0.673 1.00 75.06 113 GLN A C 1
ATOM 899 O O . GLN A 1 113 ? 13.720 -12.795 0.395 1.00 75.06 113 GLN A O 1
ATOM 904 N N . VAL A 1 114 ? 12.508 -10.923 0.633 1.00 78.38 114 VAL A N 1
ATOM 905 C CA . VAL A 1 114 ? 13.571 -9.963 0.278 1.00 78.38 114 VAL A CA 1
ATOM 906 C C . VAL A 1 114 ? 14.769 -10.070 1.211 1.00 78.38 114 VAL A C 1
ATOM 908 O O . VAL A 1 114 ? 15.914 -10.017 0.776 1.00 78.38 114 VAL A O 1
ATOM 911 N N . LYS A 1 115 ? 14.521 -10.232 2.512 1.00 79.25 115 LYS A N 1
ATOM 912 C CA . LYS A 1 115 ? 15.606 -10.381 3.473 1.00 79.25 115 LYS A CA 1
ATOM 913 C C . LYS A 1 115 ? 16.309 -11.722 3.285 1.00 79.25 115 LYS A C 1
ATOM 915 O O . LYS A 1 115 ? 17.530 -11.769 3.330 1.00 79.25 115 LYS A O 1
ATOM 920 N N . GLU A 1 116 ? 15.555 -12.791 3.029 1.00 81.81 116 GLU A N 1
ATOM 921 C CA . GLU A 1 116 ? 16.136 -14.121 2.824 1.00 81.81 116 GLU A CA 1
ATOM 922 C C . GLU A 1 116 ? 17.054 -14.168 1.599 1.00 81.81 116 GLU A C 1
ATOM 924 O O . GLU A 1 116 ? 18.149 -14.718 1.695 1.00 81.81 116 GLU A O 1
ATOM 929 N N . ILE A 1 117 ? 16.657 -13.550 0.481 1.00 85.12 117 ILE A N 1
ATOM 930 C CA . ILE A 1 117 ? 17.489 -13.526 -0.730 1.00 85.12 117 ILE A CA 1
ATOM 931 C C . ILE A 1 117 ? 18.744 -12.659 -0.574 1.00 85.12 117 ILE A C 1
ATOM 933 O O . ILE A 1 117 ? 19.795 -13.033 -1.085 1.00 85.12 117 ILE A O 1
ATOM 937 N N . LEU A 1 118 ? 18.678 -11.562 0.189 1.00 85.44 118 LEU A N 1
ATOM 938 C CA . LEU A 1 118 ? 19.861 -10.753 0.507 1.00 85.44 118 LEU A CA 1
ATOM 939 C C . LEU A 1 118 ? 20.796 -11.441 1.520 1.00 85.44 118 LEU A C 1
ATOM 941 O O . LEU A 1 118 ? 22.006 -11.284 1.423 1.00 85.44 118 LEU A O 1
ATOM 945 N N . GLU A 1 119 ? 20.263 -12.202 2.484 1.00 85.44 119 GLU A N 1
ATOM 946 C CA . GLU A 1 119 ? 21.069 -12.913 3.493 1.00 85.44 119 GLU A CA 1
ATOM 947 C C . GLU A 1 119 ? 21.714 -14.199 2.956 1.00 85.44 119 GLU A C 1
ATOM 949 O O . GLU A 1 119 ? 22.806 -14.564 3.394 1.00 85.44 119 GLU A O 1
ATOM 954 N N . LYS A 1 120 ? 21.024 -14.923 2.066 1.00 83.56 120 LYS A N 1
ATOM 955 C CA . LYS A 1 120 ? 21.446 -16.249 1.579 1.00 83.56 120 LYS A CA 1
ATOM 956 C C . LYS A 1 120 ? 22.005 -16.235 0.162 1.00 83.56 120 LYS A C 1
ATOM 958 O O . LYS A 1 120 ? 22.719 -17.167 -0.203 1.00 83.56 120 LYS A O 1
ATOM 963 N N . GLY A 1 121 ? 21.649 -15.230 -0.635 1.00 82.31 121 GLY A N 1
ATOM 964 C CA . GLY A 1 121 ? 22.190 -15.037 -1.973 1.00 82.31 121 GLY A CA 1
ATOM 965 C C . GLY A 1 121 ? 23.640 -14.556 -1.940 1.00 82.31 121 GLY A C 1
ATOM 966 O O . GLY A 1 121 ? 24.225 -14.308 -0.883 1.00 82.31 121 GLY A O 1
ATOM 967 N N . HIS A 1 122 ? 24.241 -14.411 -3.118 1.00 85.56 122 HIS A N 1
ATOM 968 C CA . HIS A 1 122 ? 25.569 -13.812 -3.200 1.00 85.56 122 HIS A CA 1
ATOM 969 C C . HIS A 1 122 ? 25.526 -12.317 -2.858 1.00 85.56 122 HIS A C 1
ATOM 971 O O . HIS A 1 122 ? 24.599 -11.631 -3.302 1.00 85.56 122 HIS A O 1
ATOM 977 N N . PRO A 1 123 ? 26.547 -11.797 -2.150 1.00 88.44 123 PRO A N 1
ATOM 978 C CA . PRO A 1 123 ? 26.647 -10.376 -1.852 1.00 88.44 123 PRO A CA 1
ATOM 979 C C . PRO A 1 123 ? 26.643 -9.517 -3.116 1.00 88.44 123 PRO A C 1
ATOM 981 O O . PRO A 1 123 ? 27.297 -9.850 -4.110 1.00 88.44 123 PRO A O 1
ATOM 984 N N . VAL A 1 124 ? 25.946 -8.385 -3.063 1.00 92.62 124 VAL A N 1
ATOM 985 C CA . VAL A 1 124 ? 25.864 -7.412 -4.163 1.00 92.62 124 VAL A CA 1
ATOM 986 C C . VAL A 1 124 ? 26.150 -6.001 -3.648 1.00 92.62 124 VAL A C 1
ATOM 988 O O . VAL A 1 124 ? 25.873 -5.697 -2.487 1.00 92.62 124 VAL A O 1
ATOM 991 N N . PRO A 1 125 ? 26.688 -5.087 -4.477 1.00 94.88 125 PRO A N 1
ATOM 992 C CA . PRO A 1 125 ? 26.959 -3.723 -4.035 1.00 94.88 125 PRO A CA 1
ATOM 993 C C . PRO A 1 125 ? 25.716 -3.045 -3.440 1.00 94.88 125 PRO A C 1
ATOM 995 O O . PRO A 1 125 ? 24.706 -2.880 -4.117 1.00 94.88 125 PRO A O 1
ATOM 998 N N . GLY A 1 126 ? 25.808 -2.622 -2.176 1.00 92.56 126 GLY A N 1
ATOM 999 C CA . GLY A 1 126 ? 24.730 -1.921 -1.468 1.00 92.56 126 GLY A CA 1
ATOM 1000 C C . GLY A 1 126 ? 23.767 -2.812 -0.674 1.00 92.56 126 GLY A C 1
ATOM 1001 O O . GLY A 1 126 ? 22.896 -2.269 0.008 1.00 92.56 126 GLY A O 1
ATOM 1002 N N . ASP A 1 127 ? 23.944 -4.137 -0.687 1.00 91.44 127 ASP A N 1
ATOM 1003 C CA . ASP A 1 127 ? 23.129 -5.094 0.078 1.00 91.44 127 ASP A CA 1
ATOM 1004 C C . ASP A 1 127 ? 23.062 -4.788 1.583 1.00 91.44 127 ASP A C 1
ATOM 1006 O O . ASP A 1 127 ? 21.999 -4.860 2.193 1.00 91.44 127 ASP A O 1
ATOM 1010 N N . SER A 1 128 ? 24.175 -4.362 2.175 1.00 92.12 128 SER A N 1
ATOM 1011 C CA . SER A 1 128 ? 24.308 -4.114 3.608 1.00 92.12 128 SER A CA 1
ATOM 1012 C C . SER A 1 128 ? 23.462 -2.914 4.036 1.00 92.12 128 SER A C 1
ATOM 1014 O O . SER A 1 128 ? 22.755 -2.975 5.041 1.00 92.12 128 SER A O 1
ATOM 1016 N N . LYS A 1 129 ? 23.459 -1.848 3.222 1.00 93.38 129 LYS A N 1
ATOM 1017 C CA . LYS A 1 129 ? 22.599 -0.675 3.430 1.00 93.38 129 LYS A CA 1
ATOM 1018 C C . LYS A 1 129 ? 21.127 -1.030 3.202 1.00 93.38 129 LYS A C 1
ATOM 1020 O O . LYS A 1 129 ? 20.270 -0.625 3.981 1.00 93.38 129 LYS A O 1
ATOM 1025 N N . ALA A 1 130 ? 20.828 -1.809 2.161 1.00 92.31 130 ALA A N 1
ATOM 1026 C CA . ALA A 1 130 ? 19.470 -2.281 1.899 1.00 92.31 130 ALA A CA 1
ATOM 1027 C C . ALA A 1 130 ? 18.922 -3.119 3.067 1.00 92.31 130 ALA A C 1
ATOM 1029 O O . ALA A 1 130 ? 17.792 -2.908 3.500 1.00 92.31 130 ALA A O 1
ATOM 1030 N N . MET A 1 131 ? 19.733 -4.015 3.632 1.00 90.19 131 MET A N 1
ATOM 1031 C CA . MET A 1 131 ? 19.379 -4.810 4.809 1.00 90.19 131 MET A CA 1
ATOM 1032 C C . MET A 1 131 ? 19.109 -3.952 6.048 1.00 90.19 131 MET A C 1
ATOM 1034 O O . MET A 1 131 ? 18.167 -4.241 6.789 1.00 90.19 131 MET A O 1
ATOM 1038 N N . GLU A 1 132 ? 19.889 -2.891 6.267 1.00 92.31 132 GLU A N 1
ATOM 1039 C CA . GLU A 1 132 ? 19.656 -1.932 7.353 1.00 92.31 132 GLU A CA 1
ATOM 1040 C C . GLU A 1 132 ? 18.301 -1.223 7.199 1.00 92.31 132 GLU A C 1
ATOM 1042 O O . GLU A 1 132 ? 17.513 -1.176 8.146 1.00 92.31 132 GLU A O 1
ATOM 1047 N N . ILE A 1 133 ? 17.979 -0.757 5.987 1.00 91.19 133 ILE A N 1
ATOM 1048 C CA . ILE A 1 133 ? 16.686 -0.129 5.677 1.00 91.19 133 ILE A CA 1
ATOM 1049 C C . ILE A 1 133 ? 15.534 -1.123 5.895 1.00 91.19 133 ILE A C 1
ATOM 1051 O O . ILE A 1 133 ? 14.568 -0.823 6.600 1.00 91.19 133 ILE A O 1
ATOM 1055 N N . LEU A 1 134 ? 15.650 -2.341 5.355 1.00 88.25 134 LEU A N 1
ATOM 1056 C CA . LEU A 1 134 ? 14.634 -3.390 5.495 1.00 88.25 134 LEU A CA 1
ATOM 1057 C C . LEU A 1 134 ? 14.404 -3.793 6.957 1.00 88.25 134 LEU A C 1
ATOM 1059 O O . LEU A 1 134 ? 13.267 -4.071 7.350 1.00 88.25 134 LEU A O 1
ATOM 1063 N N . ALA A 1 135 ? 15.450 -3.783 7.790 1.00 87.06 135 ALA A N 1
ATOM 1064 C CA . ALA A 1 135 ? 15.319 -4.031 9.222 1.00 87.06 135 ALA A CA 1
ATOM 1065 C C . ALA A 1 135 ? 14.403 -3.001 9.911 1.00 87.06 135 ALA A C 1
ATOM 1067 O O . ALA A 1 135 ? 13.707 -3.347 10.868 1.00 87.06 135 ALA A O 1
ATOM 1068 N N . GLY A 1 136 ? 14.330 -1.768 9.395 1.00 87.50 136 GLY A N 1
ATOM 1069 C CA . GLY A 1 136 ? 13.414 -0.730 9.872 1.00 87.50 136 GLY A CA 1
ATOM 1070 C C . GLY A 1 136 ? 11.930 -1.075 9.693 1.00 87.50 136 GLY A C 1
ATOM 1071 O O . GLY A 1 136 ? 11.106 -0.703 10.544 1.00 87.50 136 GLY A O 1
ATOM 1072 N N . TYR A 1 137 ? 11.599 -1.828 8.637 1.00 85.38 137 TYR A N 1
ATOM 1073 C CA . TYR A 1 137 ? 10.233 -2.233 8.277 1.00 85.38 137 TYR A CA 1
ATOM 1074 C C . TYR A 1 137 ? 9.818 -3.597 8.838 1.00 85.38 137 TYR A C 1
ATOM 1076 O O . TYR A 1 137 ? 8.625 -3.916 8.858 1.00 85.38 137 TYR A O 1
ATOM 1084 N N . LEU A 1 138 ? 10.776 -4.392 9.322 1.00 80.19 138 LEU A N 1
ATOM 1085 C CA . LEU A 1 138 ? 10.540 -5.736 9.841 1.00 80.19 138 LEU A CA 1
ATOM 1086 C C . LEU A 1 138 ? 9.435 -5.736 10.905 1.00 80.19 138 LEU A C 1
ATOM 1088 O O . LEU A 1 138 ? 9.466 -4.964 11.865 1.00 80.19 138 LEU A O 1
ATOM 1092 N N . GLY A 1 139 ? 8.427 -6.587 10.722 1.00 78.75 139 GLY A N 1
ATOM 1093 C CA . GLY A 1 139 ? 7.284 -6.659 11.630 1.00 78.75 139 GLY A CA 1
ATOM 1094 C C . GLY A 1 139 ? 6.251 -5.535 11.512 1.00 78.75 139 GLY A C 1
ATOM 1095 O O . GLY A 1 139 ? 5.211 -5.607 12.165 1.00 78.75 139 GLY A O 1
ATOM 1096 N N . LYS A 1 140 ? 6.503 -4.508 10.690 1.00 83.88 140 LYS A N 1
ATOM 1097 C CA . LYS A 1 140 ? 5.674 -3.294 10.596 1.00 83.88 140 LYS A CA 1
ATOM 1098 C C . LYS A 1 140 ? 5.004 -3.114 9.240 1.00 83.88 140 LYS A C 1
ATOM 1100 O O . LYS A 1 140 ? 4.008 -2.402 9.175 1.00 83.88 140 LYS A O 1
ATOM 1105 N N . THR A 1 141 ? 5.501 -3.764 8.189 1.00 83.50 141 THR A N 1
ATOM 1106 C CA . THR A 1 141 ? 5.033 -3.606 6.800 1.00 83.50 141 THR A CA 1
ATOM 1107 C C . THR A 1 141 ? 3.513 -3.664 6.657 1.00 83.50 141 THR A C 1
ATOM 1109 O O . THR A 1 141 ? 2.932 -2.767 6.062 1.00 83.50 141 THR A O 1
ATOM 1112 N N . TYR A 1 142 ? 2.847 -4.651 7.268 1.00 82.50 142 TYR A N 1
ATOM 1113 C CA . TYR A 1 142 ? 1.383 -4.751 7.221 1.00 82.50 142 TYR A CA 1
ATOM 1114 C C . TYR A 1 142 ? 0.696 -3.502 7.793 1.00 82.50 142 TYR A C 1
ATOM 1116 O O . TYR A 1 142 ? -0.196 -2.943 7.164 1.00 82.50 142 TYR A O 1
ATOM 1124 N N . LEU A 1 143 ? 1.141 -3.029 8.963 1.00 84.44 143 LEU A N 1
ATOM 1125 C CA . LEU A 1 143 ? 0.578 -1.835 9.596 1.00 84.44 143 LEU A CA 1
ATOM 1126 C C . LEU A 1 143 ? 0.826 -0.587 8.745 1.00 84.44 143 LEU A C 1
ATOM 1128 O O . LEU A 1 143 ? -0.105 0.188 8.539 1.00 84.44 143 LEU A O 1
ATOM 1132 N N . LEU A 1 144 ? 2.041 -0.432 8.208 1.00 88.81 144 LEU A N 1
ATOM 1133 C CA . LEU A 1 144 ? 2.388 0.669 7.307 1.00 88.81 144 LEU A CA 1
ATOM 1134 C C . LEU A 1 144 ? 1.482 0.662 6.072 1.00 88.81 144 LEU A C 1
ATOM 1136 O O . LEU A 1 144 ? 0.837 1.664 5.789 1.00 88.81 144 LEU A O 1
ATOM 1140 N N . MET A 1 145 ? 1.339 -0.485 5.401 1.00 89.69 145 MET A N 1
ATOM 1141 C CA . MET A 1 145 ? 0.451 -0.626 4.245 1.00 89.69 145 MET A CA 1
ATOM 1142 C C . MET A 1 145 ? -1.001 -0.291 4.594 1.00 89.69 145 MET A C 1
ATOM 1144 O O . MET A 1 145 ? -1.644 0.443 3.853 1.00 89.69 145 MET A O 1
ATOM 1148 N N . THR A 1 146 ? -1.529 -0.760 5.730 1.00 88.81 146 THR A N 1
ATOM 1149 C CA . THR A 1 146 ? -2.907 -0.422 6.127 1.00 88.81 146 THR A CA 1
ATOM 1150 C C . THR A 1 146 ? -3.102 1.060 6.446 1.00 88.81 146 THR A C 1
ATOM 1152 O O . THR A 1 146 ? -4.182 1.591 6.201 1.00 88.81 146 THR A O 1
ATOM 1155 N N . GLU A 1 147 ? -2.076 1.743 6.958 1.00 91.25 147 GLU A N 1
ATOM 1156 C CA . GLU A 1 147 ? -2.141 3.175 7.267 1.00 91.25 147 GLU A CA 1
ATOM 1157 C C . GLU A 1 147 ? -2.131 4.042 6.001 1.00 91.25 147 GLU A C 1
ATOM 1159 O O . GLU A 1 147 ? -2.788 5.084 5.959 1.00 91.25 147 GLU A O 1
ATOM 1164 N N . LEU A 1 148 ? -1.442 3.593 4.949 1.00 93.31 148 LEU A N 1
ATOM 1165 C CA . LEU A 1 148 ? -1.443 4.247 3.635 1.00 93.31 148 LEU A CA 1
ATOM 1166 C C . LEU A 1 148 ? -2.817 4.190 2.955 1.00 93.31 148 LEU A C 1
ATOM 1168 O O . LEU A 1 148 ? -3.164 5.079 2.184 1.00 93.31 148 LEU A O 1
ATOM 1172 N N . LEU A 1 149 ? -3.603 3.157 3.269 1.00 92.00 149 LEU A N 1
ATOM 1173 C CA . LEU A 1 149 ? -4.935 2.909 2.713 1.00 92.00 149 LEU A CA 1
ATOM 1174 C C . LEU A 1 149 ? -6.063 3.554 3.528 1.00 92.00 149 LEU A C 1
ATOM 1176 O O . LEU A 1 149 ? -7.232 3.437 3.156 1.00 92.00 149 LEU A O 1
ATOM 1180 N N . ARG A 1 150 ? -5.748 4.170 4.672 1.00 88.38 150 ARG A N 1
ATOM 1181 C CA . ARG A 1 150 ? -6.754 4.766 5.549 1.00 88.38 150 ARG A CA 1
ATOM 1182 C C . ARG A 1 150 ? -7.316 6.038 4.914 1.00 88.38 150 ARG A C 1
ATOM 1184 O O . ARG A 1 150 ? -6.565 6.935 4.556 1.00 88.38 150 ARG A O 1
ATOM 1191 N N . TYR A 1 151 ? -8.644 6.135 4.875 1.00 86.44 151 TYR A N 1
ATOM 1192 C CA . TYR A 1 151 ? -9.350 7.372 4.544 1.00 86.44 151 TYR A CA 1
ATOM 1193 C C . TYR A 1 151 ? -9.093 8.452 5.604 1.00 86.44 151 TYR A C 1
ATOM 1195 O O . TYR A 1 151 ? -9.308 8.207 6.797 1.00 86.44 151 TYR A O 1
ATOM 1203 N N . ARG A 1 152 ? -8.675 9.640 5.163 1.00 84.69 152 ARG A N 1
ATOM 1204 C CA . ARG A 1 152 ? -8.335 10.783 6.017 1.00 84.69 152 ARG A CA 1
ATOM 1205 C C . ARG A 1 152 ? -9.119 12.013 5.546 1.00 84.69 152 ARG A C 1
ATOM 1207 O O . ARG A 1 152 ? -8.766 12.576 4.520 1.00 84.69 152 ARG A O 1
ATOM 1214 N N . PRO A 1 153 ? -10.191 12.440 6.243 1.00 82.06 153 PRO A N 1
ATOM 1215 C CA . PRO A 1 153 ? -11.062 13.534 5.792 1.00 82.06 153 PRO A CA 1
ATOM 1216 C C . PRO A 1 153 ? -10.348 14.858 5.467 1.00 82.06 153 PRO A C 1
ATOM 1218 O O . PRO A 1 153 ? -10.890 15.681 4.735 1.00 82.06 153 PRO A O 1
ATOM 1221 N N . GLU A 1 154 ? -9.174 15.082 6.051 1.00 84.69 154 GLU A N 1
ATOM 1222 C CA . GLU A 1 154 ? -8.307 16.236 5.830 1.00 84.69 154 GLU A CA 1
ATOM 1223 C C . GLU A 1 154 ? -7.537 16.201 4.497 1.00 84.69 154 GLU A C 1
ATOM 1225 O O . GLU A 1 154 ? -7.065 17.247 4.044 1.00 84.69 154 GLU A O 1
ATOM 1230 N N . GLU A 1 155 ? -7.412 15.035 3.854 1.00 87.00 155 GLU A N 1
ATOM 1231 C CA . GLU A 1 155 ? -6.812 14.917 2.525 1.00 87.00 155 GLU A CA 1
ATOM 1232 C C . GLU A 1 155 ? -7.743 15.546 1.475 1.00 87.00 155 GLU A C 1
ATOM 1234 O O . GLU A 1 155 ? -8.942 15.270 1.404 1.00 87.00 155 GLU A O 1
ATOM 1239 N N . LYS A 1 156 ? -7.182 16.420 0.633 1.00 87.56 156 LYS A N 1
ATOM 1240 C CA . LYS A 1 156 ? -7.955 17.219 -0.334 1.00 87.56 156 LYS A CA 1
ATOM 1241 C C . LYS A 1 156 ? -8.469 16.416 -1.527 1.00 87.56 156 LYS A C 1
ATOM 1243 O O . LYS A 1 156 ? -9.354 16.894 -2.232 1.00 87.56 156 LYS A O 1
ATOM 1248 N N . LEU A 1 157 ? -7.899 15.238 -1.784 1.00 89.88 157 LEU A N 1
ATOM 1249 C CA . LEU A 1 157 ? -8.197 14.445 -2.966 1.00 89.88 157 LEU A CA 1
ATOM 1250 C C . LEU A 1 157 ? -8.399 12.975 -2.608 1.00 89.88 157 LEU A C 1
ATOM 1252 O O . LEU A 1 157 ? -7.466 12.289 -2.204 1.00 89.88 157 LEU A O 1
ATOM 1256 N N . HIS A 1 158 ? -9.618 12.491 -2.830 1.00 92.06 158 HIS A N 1
ATOM 1257 C CA . HIS A 1 158 ? -9.969 11.085 -2.703 1.00 92.06 158 HIS A CA 1
ATOM 1258 C C . HIS A 1 158 ? -10.677 10.618 -3.967 1.00 92.06 158 HIS A C 1
ATOM 1260 O O . HIS A 1 158 ? -11.571 11.299 -4.469 1.00 92.06 158 HIS A O 1
ATOM 1266 N N . VAL A 1 159 ? -10.311 9.434 -4.446 1.00 93.81 159 VAL A N 1
ATOM 1267 C CA . VAL A 1 159 ? -10.959 8.777 -5.580 1.00 93.81 159 VAL A CA 1
ATOM 1268 C C . VAL A 1 159 ? -11.348 7.355 -5.207 1.00 93.81 159 VAL A C 1
ATOM 1270 O O . VAL A 1 159 ? -10.818 6.765 -4.262 1.00 93.81 159 VAL A O 1
ATOM 1273 N N . VAL A 1 160 ? -12.296 6.803 -5.956 1.00 95.19 160 VAL A N 1
ATOM 1274 C CA . VAL A 1 160 ? -12.622 5.381 -5.882 1.00 95.19 160 VAL A CA 1
ATOM 1275 C C . VAL A 1 160 ? -11.540 4.623 -6.649 1.00 95.19 160 VAL A C 1
ATOM 1277 O O . VAL A 1 160 ? -11.587 4.524 -7.870 1.00 95.19 160 VAL A O 1
ATOM 1280 N N . ASN A 1 161 ? -10.540 4.143 -5.916 1.00 96.06 161 ASN A N 1
ATOM 1281 C CA . ASN A 1 161 ? -9.464 3.307 -6.432 1.00 96.06 161 ASN A CA 1
ATOM 1282 C C . ASN A 1 161 ? -9.971 1.888 -6.680 1.00 96.06 161 ASN A C 1
ATOM 1284 O O . ASN A 1 161 ? -10.750 1.365 -5.883 1.00 96.06 161 ASN A O 1
ATOM 1288 N N . HIS A 1 162 ? -9.456 1.244 -7.719 1.00 96.75 162 HIS A N 1
ATOM 1289 C CA . HIS A 1 162 ? -9.657 -0.172 -8.005 1.00 96.75 162 HIS A CA 1
ATOM 1290 C C . HIS A 1 162 ? -9.165 -1.055 -6.853 1.00 96.75 162 HIS A C 1
ATOM 1292 O O . HIS A 1 162 ? -9.816 -2.041 -6.503 1.00 96.75 162 HIS A O 1
ATOM 1298 N N . GLY A 1 163 ? -8.015 -0.706 -6.265 1.00 93.69 163 GLY A N 1
ATOM 1299 C CA . GLY A 1 163 ? -7.389 -1.414 -5.147 1.00 93.69 163 GLY A CA 1
ATOM 1300 C C . GLY A 1 163 ? -6.540 -2.633 -5.528 1.00 93.69 163 GLY A C 1
ATOM 1301 O O . GLY A 1 163 ? -5.784 -3.100 -4.682 1.00 93.69 163 GLY A O 1
ATOM 1302 N N . ASP A 1 164 ? -6.641 -3.112 -6.772 1.00 94.19 164 ASP A N 1
ATOM 1303 C CA . ASP A 1 164 ? -5.791 -4.160 -7.369 1.00 94.19 164 ASP A CA 1
ATOM 1304 C C . ASP A 1 164 ? -5.492 -3.838 -8.844 1.00 94.19 164 ASP A C 1
ATOM 1306 O O . ASP A 1 164 ? -5.719 -4.636 -9.751 1.00 94.19 164 ASP A O 1
ATOM 1310 N N . CYS A 1 165 ? -5.069 -2.604 -9.120 1.00 93.19 165 CYS A N 1
ATOM 1311 C CA . CYS A 1 165 ? -4.902 -2.081 -10.480 1.00 93.19 165 CYS A CA 1
ATOM 1312 C C . CYS A 1 165 ? -3.623 -2.586 -11.180 1.00 93.19 165 CYS A C 1
ATOM 1314 O O . CYS A 1 165 ? -2.855 -1.803 -11.729 1.00 93.19 165 CYS A O 1
ATOM 1316 N N . GLN A 1 166 ? -3.372 -3.892 -11.166 1.00 92.12 166 GLN A N 1
ATOM 1317 C CA . GLN A 1 166 ? -2.300 -4.531 -11.933 1.00 92.12 166 GLN A CA 1
ATOM 1318 C C . GLN A 1 166 ? -2.743 -4.854 -13.369 1.00 92.12 166 GLN A C 1
ATOM 1320 O O . GLN A 1 166 ? -3.932 -4.988 -13.653 1.00 92.12 166 GLN A O 1
ATOM 1325 N N . ASN A 1 167 ? -1.788 -5.005 -14.290 1.00 90.81 167 ASN A N 1
ATOM 1326 C CA . ASN A 1 167 ? -2.053 -5.280 -15.710 1.00 90.81 167 ASN A CA 1
ATOM 1327 C C . ASN A 1 167 ? -2.911 -6.536 -15.965 1.00 90.81 167 ASN A C 1
ATOM 1329 O O . ASN A 1 167 ? -3.640 -6.571 -16.951 1.00 90.81 167 ASN A O 1
ATOM 1333 N N . ASN A 1 168 ? -2.846 -7.546 -15.091 1.00 91.25 168 ASN A N 1
ATOM 1334 C CA . ASN A 1 168 ? -3.663 -8.762 -15.193 1.00 91.25 168 ASN A CA 1
ATOM 1335 C C . ASN A 1 168 ? -5.163 -8.501 -14.972 1.00 91.25 168 ASN A C 1
ATOM 1337 O O . ASN A 1 168 ? -5.993 -9.267 -15.452 1.00 91.25 168 ASN A O 1
ATOM 1341 N N . ASN A 1 169 ? -5.505 -7.394 -14.308 1.00 95.81 169 ASN A N 1
ATOM 1342 C CA . ASN A 1 169 ? -6.880 -6.956 -14.065 1.00 95.81 169 ASN A CA 1
ATOM 1343 C C . ASN A 1 169 ? -7.344 -5.917 -15.100 1.00 95.81 169 ASN A C 1
ATOM 1345 O O . ASN A 1 169 ? -8.268 -5.136 -14.863 1.00 95.81 169 ASN A O 1
ATOM 1349 N N . MET A 1 170 ? -6.699 -5.903 -16.270 1.00 95.19 170 MET A N 1
ATOM 1350 C CA . MET A 1 170 ? -7.048 -5.047 -17.397 1.00 95.19 170 MET A CA 1
ATOM 1351 C C . MET A 1 170 ? -7.262 -5.902 -18.645 1.00 95.19 170 MET A C 1
ATOM 1353 O O . MET A 1 170 ? -6.385 -6.655 -19.064 1.00 95.19 170 MET A O 1
ATOM 1357 N N . MET A 1 171 ? -8.427 -5.762 -19.274 1.00 96.00 171 MET A N 1
ATOM 1358 C CA . MET A 1 171 ? -8.674 -6.335 -20.595 1.00 96.00 171 MET A CA 1
ATOM 1359 C C . MET A 1 171 ? -8.396 -5.276 -21.654 1.00 96.00 171 MET A C 1
ATOM 1361 O O . MET A 1 171 ? -9.004 -4.208 -21.634 1.00 96.00 171 MET A O 1
ATOM 1365 N N . PHE A 1 172 ? -7.498 -5.580 -22.588 1.00 95.50 172 PHE A N 1
ATOM 1366 C CA . PHE A 1 172 ? -7.081 -4.657 -23.640 1.00 95.50 172 PHE A CA 1
ATOM 1367 C C . PHE A 1 172 ? -7.798 -4.954 -24.953 1.00 95.50 172 PHE A C 1
ATOM 1369 O O . PHE A 1 172 ? -7.861 -6.098 -25.405 1.00 95.50 172 PHE A O 1
ATOM 1376 N N . LYS A 1 173 ? -8.302 -3.905 -25.602 1.00 96.44 173 LYS A N 1
ATOM 1377 C CA . LYS A 1 173 ? -8.837 -3.974 -26.958 1.00 96.44 173 LYS A CA 1
ATOM 1378 C C . LYS A 1 173 ? -7.710 -3.743 -27.954 1.00 96.44 173 LYS A C 1
ATOM 1380 O O . LYS A 1 173 ? -7.103 -2.671 -27.969 1.00 96.44 173 LYS A O 1
ATOM 1385 N N . LEU A 1 174 ? -7.467 -4.727 -28.811 1.00 96.94 174 LEU A N 1
ATOM 1386 C CA . LEU A 1 174 ? -6.497 -4.623 -29.894 1.00 96.94 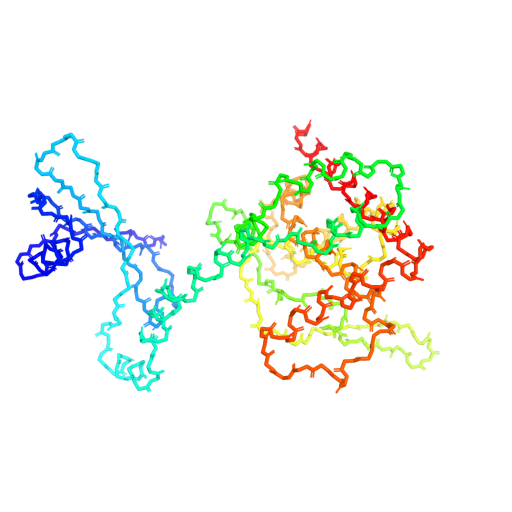174 LEU A CA 1
ATOM 1387 C C . LEU A 1 174 ? -7.186 -4.185 -31.185 1.00 96.94 174 LEU A C 1
ATOM 1389 O O . LEU A 1 174 ? -8.287 -4.636 -31.504 1.00 96.94 174 LEU A O 1
ATOM 1393 N N . ASP A 1 175 ? -6.526 -3.297 -31.915 1.00 96.69 175 ASP A N 1
ATOM 1394 C CA . ASP A 1 175 ? -6.857 -3.015 -33.301 1.00 96.69 175 ASP A CA 1
ATOM 1395 C C . ASP A 1 175 ? -6.586 -4.269 -34.158 1.00 96.69 175 ASP A C 1
ATOM 1397 O O . ASP A 1 175 ? -5.465 -4.783 -34.115 1.00 96.69 175 ASP A O 1
ATOM 1401 N N . PRO A 1 176 ? -7.567 -4.783 -34.923 1.00 95.38 176 PRO A N 1
ATOM 1402 C CA . PRO A 1 176 ? -7.400 -6.036 -35.661 1.00 95.38 176 PRO A CA 1
ATOM 1403 C C . PRO A 1 176 ? -6.328 -6.004 -36.756 1.00 95.38 176 PRO A C 1
ATOM 1405 O O . PRO A 1 176 ? -5.853 -7.062 -37.155 1.00 95.38 176 PRO A O 1
ATOM 1408 N N . GLU A 1 177 ? -5.976 -4.823 -37.273 1.00 96.75 177 GLU A N 1
ATOM 1409 C CA . GLU A 1 177 ? -5.036 -4.684 -38.392 1.00 96.75 177 GLU A CA 1
ATOM 1410 C C . GLU A 1 177 ? -3.614 -4.370 -37.918 1.00 96.75 177 GLU A C 1
ATOM 1412 O O . GLU A 1 177 ? -2.640 -4.867 -38.478 1.00 96.75 177 GLU A O 1
ATOM 1417 N N . THR A 1 178 ? -3.485 -3.527 -36.896 1.00 96.69 178 THR A N 1
ATOM 1418 C CA . THR A 1 178 ? -2.200 -3.017 -36.402 1.00 96.69 178 THR A CA 1
ATOM 1419 C C . THR A 1 178 ? -1.725 -3.691 -35.119 1.00 96.69 178 THR A C 1
ATOM 1421 O O . THR A 1 178 ? -0.604 -3.419 -34.691 1.00 96.69 178 THR A O 1
ATOM 1424 N N . GLU A 1 179 ? -2.577 -4.504 -34.481 1.00 94.12 179 GLU A N 1
ATOM 1425 C CA . GLU A 1 179 ? -2.369 -5.134 -33.166 1.00 94.12 179 GLU A CA 1
ATOM 1426 C C . GLU A 1 179 ? -2.073 -4.135 -32.030 1.00 94.12 179 GLU A C 1
ATOM 1428 O O . GLU A 1 179 ? -1.650 -4.507 -30.934 1.00 94.12 179 GLU A O 1
ATOM 1433 N N . LYS A 1 180 ? -2.312 -2.838 -32.258 1.00 95.62 180 LYS A N 1
ATOM 1434 C CA . LYS A 1 180 ? -2.108 -1.801 -31.246 1.00 95.62 180 LYS A CA 1
ATOM 1435 C C . LYS A 1 180 ? -3.248 -1.802 -30.240 1.00 95.62 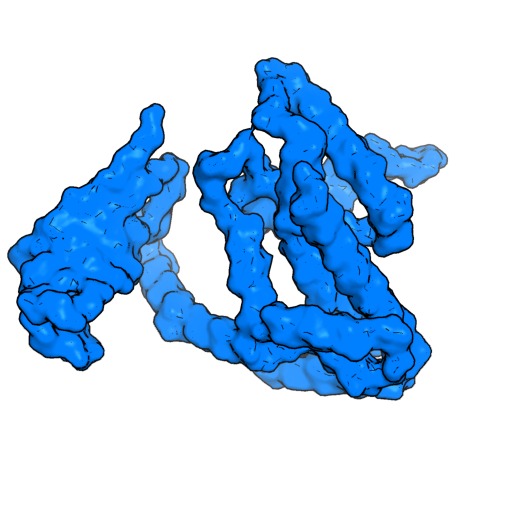180 LYS A C 1
ATOM 1437 O O . LYS A 1 180 ? -4.412 -1.965 -30.598 1.00 95.62 180 LYS A O 1
ATOM 1442 N N . ILE A 1 181 ? -2.917 -1.536 -28.980 1.00 94.69 181 ILE A N 1
ATOM 1443 C CA . ILE A 1 181 ? -3.916 -1.304 -27.935 1.00 94.69 181 ILE A CA 1
ATOM 1444 C C . ILE A 1 181 ? -4.659 -0.004 -28.259 1.00 94.69 181 ILE A C 1
ATOM 1446 O O . ILE A 1 181 ? -4.041 1.050 -28.404 1.00 94.69 181 ILE A O 1
ATOM 1450 N N . THR A 1 182 ? -5.982 -0.091 -28.376 1.00 95.75 182 THR A N 1
ATOM 1451 C CA . THR A 1 182 ? -6.869 1.047 -28.677 1.00 95.75 182 THR A CA 1
ATOM 1452 C C . THR A 1 182 ? -7.744 1.442 -27.501 1.00 95.75 182 THR A C 1
ATOM 1454 O O . THR A 1 182 ? -8.184 2.586 -27.438 1.00 95.75 182 THR A O 1
ATOM 1457 N N . ASP A 1 183 ? -7.996 0.513 -26.580 1.00 95.19 183 ASP A N 1
ATOM 1458 C CA . ASP A 1 183 ? -8.827 0.744 -25.405 1.00 95.19 183 ASP A CA 1
ATOM 1459 C C . ASP A 1 183 ? -8.529 -0.298 -24.319 1.00 95.19 183 ASP A C 1
ATOM 1461 O O . ASP A 1 183 ? -7.871 -1.311 -24.586 1.00 95.19 183 ASP A O 1
ATOM 1465 N N . HIS A 1 184 ? -9.030 -0.077 -23.108 1.00 94.56 184 HIS A N 1
ATOM 1466 C CA . HIS A 1 184 ? -8.995 -1.073 -22.042 1.00 94.56 184 HIS A CA 1
ATOM 1467 C C . HIS A 1 184 ? -10.185 -0.938 -21.091 1.00 94.56 184 HIS A C 1
ATOM 1469 O O . HIS A 1 184 ? -10.795 0.122 -20.976 1.00 94.56 184 HIS A O 1
ATOM 1475 N N . VAL A 1 185 ? -10.490 -2.018 -20.373 1.00 95.69 185 VAL A N 1
ATOM 1476 C CA . VAL A 1 185 ? -11.449 -2.007 -19.262 1.00 95.69 185 VAL A CA 1
ATOM 1477 C C . VAL A 1 185 ? -10.855 -2.700 -18.043 1.00 95.69 185 VAL A C 1
ATOM 1479 O O . VAL A 1 185 ? -10.139 -3.694 -18.176 1.00 95.69 185 VAL A O 1
ATOM 1482 N N . PHE A 1 186 ? -11.175 -2.188 -16.856 1.00 95.75 186 PHE A N 1
ATOM 1483 C CA . PHE A 1 186 ? -10.848 -2.848 -15.595 1.00 95.75 186 PHE A CA 1
ATOM 1484 C C . PHE A 1 186 ? -11.779 -4.034 -15.330 1.00 95.75 186 PHE A C 1
ATOM 1486 O O . PHE A 1 186 ? -12.967 -3.993 -15.660 1.00 95.75 186 PHE A O 1
ATOM 1493 N N . VAL A 1 187 ? -11.240 -5.071 -14.694 1.00 96.19 187 VAL A N 1
ATOM 1494 C CA . VAL A 1 187 ? -11.982 -6.226 -14.172 1.00 96.19 187 VAL A CA 1
ATOM 1495 C C . VAL A 1 187 ? -11.560 -6.505 -12.732 1.00 96.19 187 VAL A C 1
ATOM 1497 O O . VAL A 1 187 ? -10.556 -5.989 -12.275 1.00 96.19 187 VAL A O 1
ATOM 1500 N N . ASP A 1 188 ? -12.319 -7.331 -12.016 1.00 95.38 188 ASP A N 1
ATOM 1501 C CA . ASP A 1 188 ? -12.016 -7.716 -10.629 1.00 95.38 188 ASP A CA 1
ATOM 1502 C C . ASP A 1 188 ? -11.958 -6.544 -9.619 1.00 95.38 188 ASP A C 1
ATOM 1504 O O . ASP A 1 188 ? -10.956 -6.241 -8.974 1.00 95.38 188 ASP A O 1
ATOM 1508 N N . LEU A 1 189 ? -13.104 -5.883 -9.436 1.00 94.31 189 LEU A N 1
ATOM 1509 C CA . LEU A 1 189 ? -13.274 -4.732 -8.537 1.00 94.31 189 LEU A CA 1
ATOM 1510 C C . LEU A 1 189 ? -13.484 -5.129 -7.056 1.00 94.31 189 LEU A C 1
ATOM 1512 O O . LEU A 1 189 ? -14.125 -4.404 -6.293 1.00 94.31 189 LEU A O 1
ATOM 1516 N N . GLN A 1 190 ? -12.975 -6.290 -6.628 1.00 91.75 190 GLN A N 1
ATOM 1517 C CA . GLN A 1 190 ? -13.294 -6.894 -5.325 1.00 91.75 190 GLN A CA 1
ATOM 1518 C C . GLN A 1 190 ? -12.775 -6.118 -4.103 1.00 91.75 190 GLN A C 1
ATOM 1520 O O . GLN A 1 190 ? -13.321 -6.253 -3.007 1.00 91.75 190 GLN A O 1
ATOM 1525 N N . ILE A 1 191 ? -11.739 -5.290 -4.272 1.00 91.62 191 ILE A N 1
ATOM 1526 C CA . ILE A 1 191 ? -11.102 -4.540 -3.176 1.00 91.62 191 ILE A CA 1
ATOM 1527 C C . ILE A 1 191 ? -11.039 -3.024 -3.409 1.00 91.62 191 ILE A C 1
ATOM 1529 O O . ILE A 1 191 ? -10.177 -2.332 -2.845 1.00 91.62 191 ILE A O 1
ATOM 1533 N N . THR A 1 192 ? -11.997 -2.522 -4.194 1.00 94.12 192 THR A N 1
ATOM 1534 C CA . THR A 1 192 ? -12.211 -1.095 -4.460 1.00 94.12 192 THR A CA 1
ATOM 1535 C C . THR A 1 192 ? -12.380 -0.297 -3.170 1.00 94.12 192 THR A C 1
ATOM 1537 O O . THR A 1 192 ? -13.040 -0.737 -2.225 1.00 94.12 192 THR A O 1
ATOM 1540 N N . ARG A 1 193 ? -11.774 0.893 -3.110 1.00 91.44 193 ARG A N 1
ATOM 1541 C CA . ARG A 1 193 ? -11.778 1.727 -1.898 1.00 91.44 193 ARG A CA 1
ATOM 1542 C C . ARG A 1 193 ? -11.594 3.207 -2.187 1.00 91.44 193 ARG A C 1
ATOM 1544 O O . ARG A 1 193 ? -10.973 3.589 -3.170 1.00 91.44 193 ARG A O 1
ATOM 1551 N N . LEU A 1 194 ? -12.077 4.036 -1.266 1.00 93.25 194 LEU A N 1
ATOM 1552 C CA . LEU A 1 194 ? -11.834 5.474 -1.280 1.00 93.25 194 LEU A CA 1
ATOM 1553 C C . LEU A 1 194 ? -10.469 5.776 -0.643 1.00 93.25 194 LEU A C 1
ATOM 1555 O O . LEU A 1 194 ? -10.293 5.541 0.552 1.00 93.25 194 LEU A O 1
ATOM 1559 N N . ALA A 1 195 ? -9.516 6.276 -1.428 1.00 93.38 195 ALA A N 1
ATOM 1560 C CA . ALA A 1 195 ? -8.199 6.726 -0.959 1.00 93.38 195 ALA A CA 1
ATOM 1561 C C . ALA A 1 195 ? -7.597 7.736 -1.957 1.00 93.38 195 ALA A C 1
ATOM 1563 O O . ALA A 1 195 ? -8.239 8.075 -2.953 1.00 93.38 195 ALA A O 1
ATOM 1564 N N . SER A 1 196 ? -6.373 8.212 -1.714 1.00 95.44 196 SER A N 1
ATOM 1565 C CA . SER A 1 196 ? -5.635 9.002 -2.710 1.00 95.44 196 SER A CA 1
ATOM 1566 C C . SER A 1 196 ? -5.466 8.218 -4.030 1.00 95.44 196 SER A C 1
ATOM 1568 O O . SER A 1 196 ? -5.203 7.010 -3.979 1.00 95.44 196 SER A O 1
ATOM 1570 N N . PRO A 1 197 ? -5.554 8.869 -5.210 1.00 96.19 197 PRO A N 1
ATOM 1571 C CA . PRO A 1 197 ? -5.261 8.233 -6.503 1.00 96.19 197 PRO A CA 1
ATOM 1572 C C . PRO A 1 197 ? -3.832 7.678 -6.595 1.00 96.19 197 PRO A C 1
ATOM 1574 O O . PRO A 1 197 ? -3.571 6.735 -7.343 1.00 96.19 197 PRO A O 1
ATOM 1577 N N . ASN A 1 198 ? -2.898 8.231 -5.815 1.00 97.31 198 ASN A N 1
ATOM 1578 C CA . ASN A 1 198 ? -1.504 7.804 -5.819 1.00 97.31 198 ASN A CA 1
ATOM 1579 C C . ASN A 1 198 ? -1.279 6.421 -5.197 1.00 97.31 198 ASN A C 1
ATOM 1581 O O . ASN A 1 198 ? -0.216 5.836 -5.400 1.00 97.31 198 ASN A O 1
ATOM 1585 N N . VAL A 1 199 ? -2.266 5.877 -4.476 1.00 97.06 199 VAL A N 1
ATOM 1586 C CA . VAL A 1 199 ? -2.222 4.492 -3.990 1.00 97.06 199 VAL A CA 1
ATOM 1587 C C . VAL A 1 199 ? -2.229 3.525 -5.173 1.00 97.06 199 VAL A C 1
ATOM 1589 O O . VAL A 1 199 ? -1.313 2.714 -5.299 1.00 97.06 199 VAL A O 1
ATOM 1592 N N . ASP A 1 200 ? -3.221 3.643 -6.058 1.00 97.38 200 ASP A N 1
ATOM 1593 C CA . ASP A 1 200 ? -3.330 2.799 -7.250 1.00 97.38 200 ASP A CA 1
ATOM 1594 C C . ASP A 1 200 ? -2.240 3.140 -8.271 1.00 97.38 200 ASP A C 1
ATOM 1596 O O . ASP A 1 200 ? -1.595 2.243 -8.807 1.00 97.38 200 ASP A O 1
ATOM 1600 N N . LEU A 1 201 ? -1.950 4.427 -8.497 1.00 97.69 201 LEU A N 1
ATOM 1601 C CA . LEU A 1 201 ? -0.878 4.810 -9.418 1.00 97.69 201 LEU A CA 1
ATOM 1602 C C . LEU A 1 201 ? 0.477 4.244 -8.973 1.00 97.69 201 LEU A C 1
ATOM 1604 O O . LEU A 1 201 ? 1.186 3.642 -9.776 1.00 97.69 201 LEU A O 1
ATOM 1608 N N . GLY A 1 202 ? 0.824 4.385 -7.690 1.00 97.50 202 GLY A N 1
ATOM 1609 C CA . GLY A 1 202 ? 2.034 3.795 -7.129 1.00 97.50 202 GLY A CA 1
ATOM 1610 C C . GLY A 1 202 ? 2.027 2.273 -7.240 1.00 97.50 202 GLY A C 1
ATOM 1611 O O . GLY A 1 202 ? 3.013 1.692 -7.685 1.00 97.50 202 GLY A O 1
ATOM 1612 N N . TYR A 1 203 ? 0.909 1.625 -6.904 1.00 96.81 203 TYR A N 1
ATOM 1613 C CA . TYR A 1 203 ? 0.750 0.181 -7.063 1.00 96.81 203 TYR A CA 1
ATOM 1614 C C . TYR A 1 203 ? 1.028 -0.273 -8.503 1.00 96.81 203 TYR A C 1
ATOM 1616 O O . TYR A 1 203 ? 1.916 -1.097 -8.713 1.00 96.81 203 TYR A O 1
ATOM 1624 N N . PHE A 1 204 ? 0.366 0.324 -9.496 1.00 97.19 204 PHE A N 1
ATOM 1625 C CA . PHE A 1 204 ? 0.548 0.008 -10.913 1.00 97.19 204 PHE A CA 1
ATOM 1626 C C . PHE A 1 204 ? 1.986 0.250 -11.394 1.00 97.19 204 PHE A C 1
ATOM 1628 O O . PHE A 1 204 ? 2.577 -0.610 -12.052 1.00 97.19 204 PHE A O 1
ATOM 1635 N N . LEU A 1 205 ? 2.585 1.395 -11.047 1.00 97.31 205 LEU A N 1
ATOM 1636 C CA . LEU A 1 205 ? 3.961 1.716 -11.437 1.00 97.31 205 LEU A CA 1
ATOM 1637 C C . LEU A 1 205 ? 4.974 0.724 -10.845 1.00 97.31 205 LEU A C 1
ATOM 1639 O O . LEU A 1 205 ? 5.975 0.406 -11.491 1.00 97.31 205 LEU A O 1
ATOM 1643 N N . TYR A 1 206 ? 4.729 0.218 -9.637 1.00 95.69 206 TYR A N 1
ATOM 1644 C CA . TYR A 1 206 ? 5.609 -0.747 -8.984 1.00 95.69 206 TYR A CA 1
ATOM 1645 C C . TYR A 1 206 ? 5.381 -2.202 -9.421 1.00 95.69 206 TYR A C 1
ATOM 1647 O O . TYR A 1 206 ? 6.337 -2.976 -9.415 1.00 95.69 206 TYR A O 1
ATOM 1655 N N . THR A 1 207 ? 4.170 -2.601 -9.814 1.00 93.06 207 THR A N 1
ATOM 1656 C CA . THR A 1 207 ? 3.861 -4.008 -10.150 1.00 93.06 207 THR A CA 1
ATOM 1657 C C . THR A 1 207 ? 3.802 -4.296 -11.647 1.00 93.06 207 THR A C 1
ATOM 1659 O O . THR A 1 207 ? 4.099 -5.413 -12.060 1.00 93.06 207 THR A O 1
ATOM 1662 N N . SER A 1 208 ? 3.435 -3.308 -12.465 1.00 93.75 208 SER A N 1
ATOM 1663 C CA . SER A 1 208 ? 3.081 -3.517 -13.877 1.00 93.75 208 SER A CA 1
ATOM 1664 C C . SER A 1 208 ? 3.990 -2.776 -14.860 1.00 93.75 208 SER A C 1
ATOM 1666 O O . SER A 1 208 ? 4.068 -3.147 -16.033 1.00 93.75 208 SER A O 1
ATOM 1668 N N . VAL A 1 209 ? 4.709 -1.745 -14.409 1.00 94.56 209 VAL A N 1
ATOM 1669 C CA . VAL A 1 209 ? 5.671 -1.010 -15.241 1.00 94.56 209 VAL A CA 1
ATOM 1670 C C . VAL A 1 209 ? 7.080 -1.546 -15.013 1.00 94.56 209 VAL A C 1
ATOM 1672 O O . VAL A 1 209 ? 7.525 -1.725 -13.882 1.00 94.56 209 VAL A O 1
ATOM 1675 N N . LYS A 1 210 ? 7.824 -1.768 -16.104 1.00 93.31 210 LYS A N 1
ATOM 1676 C CA . LYS A 1 210 ? 9.236 -2.170 -16.031 1.00 93.31 210 LYS A CA 1
ATOM 1677 C C . LYS A 1 210 ? 10.024 -1.163 -15.189 1.00 93.31 210 LYS A C 1
ATOM 1679 O O . LYS A 1 210 ? 9.992 0.033 -15.482 1.00 93.31 210 LYS A O 1
ATOM 1684 N N . ASN A 1 211 ? 10.808 -1.647 -14.226 1.00 92.44 211 ASN A N 1
ATOM 1685 C CA . ASN A 1 211 ? 11.545 -0.794 -13.286 1.00 92.44 211 ASN A CA 1
ATOM 1686 C C . ASN A 1 211 ? 12.432 0.251 -13.988 1.00 92.44 211 ASN A C 1
ATOM 1688 O O . ASN A 1 211 ? 12.447 1.412 -13.590 1.00 92.44 211 ASN A O 1
ATOM 1692 N N . ALA A 1 212 ? 13.102 -0.113 -15.089 1.00 94.00 212 ALA A N 1
ATOM 1693 C CA . ALA A 1 212 ? 13.897 0.829 -15.884 1.00 94.00 212 ALA A CA 1
ATOM 1694 C C . ALA A 1 212 ? 13.060 1.972 -16.493 1.00 94.00 212 ALA A C 1
ATOM 1696 O O . ALA A 1 212 ? 13.498 3.119 -16.484 1.00 94.00 212 ALA A O 1
ATOM 1697 N N . VAL A 1 213 ? 11.849 1.676 -16.980 1.00 96.12 213 VAL A N 1
ATOM 1698 C CA . VAL A 1 213 ? 10.936 2.684 -17.544 1.00 96.12 213 VAL A CA 1
ATOM 1699 C C . VAL A 1 213 ? 10.455 3.623 -16.445 1.00 96.12 213 VAL A C 1
ATOM 1701 O O . VAL A 1 213 ? 10.534 4.836 -16.623 1.00 96.12 213 VAL A O 1
ATOM 1704 N N . ARG A 1 214 ? 10.023 3.077 -15.299 1.00 95.44 214 ARG A N 1
ATOM 1705 C CA . ARG A 1 214 ? 9.599 3.877 -14.142 1.00 95.44 214 ARG A CA 1
ATOM 1706 C C . ARG A 1 214 ? 10.711 4.824 -13.688 1.00 95.44 214 ARG A C 1
ATOM 1708 O O . ARG A 1 214 ? 10.482 6.022 -13.626 1.00 95.44 214 ARG A O 1
ATOM 1715 N N . ARG A 1 215 ? 11.925 4.316 -13.453 1.00 94.50 215 ARG A N 1
ATOM 1716 C CA . ARG A 1 215 ? 13.069 5.115 -12.968 1.00 94.50 215 ARG A CA 1
ATOM 1717 C C . ARG A 1 215 ? 13.452 6.263 -13.893 1.00 94.50 215 ARG A C 1
ATOM 1719 O O . ARG A 1 215 ? 13.821 7.330 -13.418 1.00 94.50 215 ARG A O 1
ATOM 1726 N N . GLN A 1 216 ? 13.417 6.025 -15.202 1.00 96.25 216 GLN A N 1
ATOM 1727 C CA . GLN A 1 216 ? 13.849 7.007 -16.198 1.00 96.25 216 GLN A CA 1
ATOM 1728 C C . GLN A 1 216 ? 12.787 8.066 -16.498 1.00 96.25 216 GLN A C 1
ATOM 1730 O O . GLN A 1 216 ? 13.153 9.132 -16.974 1.00 96.25 216 GLN A O 1
ATOM 1735 N N . ASN A 1 217 ? 11.507 7.769 -16.250 1.00 97.38 217 ASN A N 1
ATOM 1736 C CA . ASN A 1 217 ? 10.388 8.588 -16.723 1.00 97.38 217 ASN A CA 1
ATOM 1737 C C . ASN A 1 217 ? 9.369 8.904 -15.615 1.00 97.38 217 ASN A C 1
ATOM 1739 O O . ASN A 1 217 ? 8.206 9.167 -15.915 1.00 97.38 217 ASN A O 1
ATOM 1743 N N . LEU A 1 218 ? 9.736 8.787 -14.331 1.00 96.88 218 LEU A N 1
ATOM 1744 C CA . LEU A 1 218 ? 8.770 8.891 -13.232 1.00 96.88 218 LEU A CA 1
ATOM 1745 C C . LEU A 1 218 ? 8.024 10.228 -13.274 1.00 96.88 218 LEU A C 1
ATOM 1747 O O . LEU A 1 218 ? 6.798 10.244 -13.241 1.00 96.88 218 LEU A O 1
ATOM 1751 N N . THR A 1 219 ? 8.748 11.339 -13.396 1.00 96.56 219 THR A N 1
ATOM 1752 C CA . THR A 1 219 ? 8.152 12.679 -13.442 1.00 96.56 219 THR A CA 1
ATOM 1753 C C . THR A 1 219 ? 7.207 12.831 -14.631 1.00 96.56 219 THR A C 1
ATOM 1755 O O . THR A 1 219 ? 6.096 13.329 -14.463 1.00 96.56 219 THR A O 1
ATOM 1758 N N . GLU A 1 220 ? 7.594 12.355 -15.814 1.00 98.25 220 GLU A N 1
ATOM 1759 C CA . GLU A 1 220 ? 6.771 12.389 -17.022 1.00 98.25 220 GLU A CA 1
ATOM 1760 C C . GLU A 1 220 ? 5.514 11.523 -16.883 1.00 98.25 220 GLU A C 1
ATOM 1762 O O . GLU A 1 220 ? 4.433 11.942 -17.296 1.00 98.25 220 GLU A O 1
ATOM 1767 N N . LEU A 1 221 ? 5.627 10.339 -16.273 1.00 98.44 221 LEU A N 1
ATOM 1768 C CA . LEU A 1 221 ? 4.500 9.443 -16.007 1.00 98.44 221 LEU A CA 1
ATOM 1769 C C . LEU A 1 221 ? 3.506 10.075 -15.023 1.00 98.44 221 LEU A C 1
ATOM 1771 O O . LEU A 1 221 ? 2.300 10.062 -15.281 1.00 98.44 221 LEU A O 1
ATOM 1775 N N . LEU A 1 222 ? 3.997 10.676 -13.932 1.00 98.44 222 LEU A N 1
ATOM 1776 C CA . LEU A 1 222 ? 3.159 11.390 -12.965 1.00 98.44 222 LEU A CA 1
ATOM 1777 C C . LEU A 1 222 ? 2.488 12.605 -13.606 1.00 98.44 222 LEU A C 1
ATOM 1779 O O . LEU A 1 222 ? 1.287 12.809 -13.430 1.00 98.44 222 LEU A O 1
ATOM 1783 N N . GLN A 1 223 ? 3.233 13.385 -14.392 1.00 98.50 223 GLN A N 1
ATOM 1784 C CA . GLN A 1 223 ? 2.696 14.538 -15.110 1.00 98.50 223 GLN A CA 1
ATOM 1785 C C . GLN A 1 223 ? 1.620 14.110 -16.108 1.00 98.50 223 GLN A C 1
ATOM 1787 O O . GLN A 1 223 ? 0.566 14.739 -16.181 1.00 98.50 223 GLN A O 1
ATOM 1792 N N . HIS A 1 224 ? 1.849 13.023 -16.848 1.00 98.44 224 HIS A N 1
ATOM 1793 C CA . HIS A 1 224 ? 0.881 12.486 -17.795 1.00 98.44 224 HIS A CA 1
ATOM 1794 C C . HIS A 1 224 ? -0.411 12.051 -17.097 1.00 98.44 224 HIS A C 1
ATOM 1796 O O . HIS A 1 224 ? -1.502 12.414 -17.547 1.00 98.44 224 HIS A O 1
ATOM 1802 N N . TYR A 1 225 ? -0.305 11.314 -15.987 1.00 98.19 225 TYR A N 1
ATOM 1803 C CA . TYR A 1 225 ? -1.467 10.931 -15.188 1.00 98.19 225 TYR A CA 1
ATOM 1804 C C . TYR A 1 225 ? -2.213 12.169 -14.680 1.00 98.19 225 TYR A C 1
ATOM 1806 O O . TYR A 1 225 ? -3.411 12.308 -14.923 1.00 98.19 225 TYR A O 1
ATOM 1814 N N . PHE A 1 226 ? -1.504 13.107 -14.046 1.00 98.44 226 PHE A N 1
ATOM 1815 C CA . PHE A 1 226 ? -2.104 14.300 -13.453 1.00 98.44 226 PHE A CA 1
ATOM 1816 C C . PHE A 1 226 ? -2.785 15.193 -14.497 1.00 98.44 226 PHE A C 1
ATOM 1818 O O . PHE A 1 226 ? -3.910 15.640 -14.291 1.00 98.44 226 PHE A O 1
ATOM 1825 N N . THR A 1 227 ? -2.167 15.403 -15.661 1.00 98.50 227 THR A N 1
ATOM 1826 C CA . THR A 1 227 ? -2.771 16.171 -16.759 1.00 98.50 227 THR A CA 1
ATOM 1827 C C . THR A 1 227 ? -4.068 15.529 -17.256 1.00 98.50 227 THR A C 1
ATOM 1829 O O . THR A 1 227 ? -5.054 16.237 -17.468 1.00 98.50 227 THR A O 1
ATOM 1832 N N . ASN A 1 228 ? -4.107 14.201 -17.419 1.00 98.00 228 ASN A N 1
ATOM 1833 C CA . ASN A 1 228 ? -5.337 13.506 -17.809 1.00 98.00 228 ASN A CA 1
ATOM 1834 C C . ASN A 1 228 ? -6.388 13.526 -16.694 1.00 98.00 228 ASN A C 1
ATOM 1836 O O . ASN A 1 228 ? -7.574 13.684 -16.982 1.00 98.00 228 ASN A O 1
ATOM 1840 N N . PHE A 1 229 ? -5.966 13.427 -15.435 1.00 97.44 229 PHE A N 1
ATOM 1841 C CA . PHE A 1 229 ? -6.846 13.532 -14.278 1.00 97.44 229 PHE A CA 1
ATOM 1842 C C . PHE A 1 229 ? -7.541 14.901 -14.227 1.00 97.44 229 PHE A C 1
ATOM 1844 O O . PHE A 1 229 ? -8.768 14.968 -14.215 1.00 97.44 229 PHE A O 1
ATOM 1851 N N . VAL A 1 230 ? -6.774 15.995 -14.317 1.00 97.88 230 VAL A N 1
ATOM 1852 C CA . VAL A 1 230 ? -7.304 17.369 -14.370 1.00 97.88 230 VAL A CA 1
ATOM 1853 C C . VAL A 1 230 ? -8.243 17.547 -15.560 1.00 97.88 230 VAL A C 1
ATOM 1855 O O . VAL A 1 230 ? -9.356 18.040 -15.394 1.00 97.88 230 VAL A O 1
ATOM 1858 N N . LYS A 1 231 ? -7.834 17.095 -16.754 1.00 98.06 231 LYS A N 1
ATOM 1859 C CA . LYS A 1 231 ? -8.670 17.159 -17.960 1.00 98.06 231 LYS A CA 1
ATOM 1860 C C . LYS A 1 231 ? -10.000 16.426 -17.766 1.00 98.06 231 LYS A C 1
ATOM 1862 O O . LYS A 1 231 ? -11.028 16.922 -18.212 1.00 98.06 231 LYS A O 1
ATOM 1867 N N . THR A 1 232 ? -9.977 15.266 -17.112 1.00 96.31 232 THR A N 1
ATOM 1868 C CA . THR A 1 232 ? -11.179 14.476 -16.824 1.00 96.31 232 THR A CA 1
ATOM 1869 C C . THR A 1 232 ? -12.100 15.221 -15.865 1.00 96.31 232 THR A C 1
ATOM 1871 O O . THR A 1 232 ? -13.284 15.325 -16.156 1.00 96.31 232 THR A O 1
ATOM 1874 N N . LEU A 1 233 ? -11.577 15.816 -14.787 1.00 96.19 233 LEU A N 1
ATOM 1875 C CA . LEU A 1 233 ? -12.378 16.648 -13.879 1.00 96.19 233 LEU A CA 1
ATOM 1876 C C . LEU A 1 233 ? -13.046 17.820 -14.608 1.00 96.19 233 LEU A C 1
ATOM 1878 O O . LEU A 1 233 ? -14.239 18.051 -14.430 1.00 96.19 233 LEU A O 1
ATOM 1882 N N . THR A 1 234 ? -12.318 18.493 -15.504 1.00 96.19 234 THR A N 1
ATOM 1883 C CA . THR A 1 234 ? -12.874 19.595 -16.302 1.00 96.19 234 THR A CA 1
ATOM 1884 C C . THR A 1 234 ? -14.028 19.150 -17.206 1.00 96.19 234 THR A C 1
ATOM 1886 O O . THR A 1 234 ? -14.936 19.937 -17.444 1.00 96.19 234 THR A O 1
ATOM 1889 N N . MET A 1 235 ? -14.052 17.897 -17.685 1.00 97.12 235 MET A N 1
ATOM 1890 C CA . MET A 1 235 ? -15.197 17.368 -18.451 1.00 97.12 235 MET A CA 1
ATOM 1891 C C . MET A 1 235 ? -16.479 17.241 -17.615 1.00 97.12 235 MET A C 1
ATOM 1893 O O . MET A 1 235 ? -17.562 17.163 -18.187 1.00 97.12 235 MET A O 1
ATOM 1897 N N . PHE A 1 236 ? -16.355 17.209 -16.287 1.00 96.00 236 PHE A N 1
ATOM 1898 C CA . PHE A 1 236 ? -17.466 17.187 -15.336 1.00 96.00 236 PHE A CA 1
ATOM 1899 C C . PHE A 1 236 ? -17.691 18.553 -14.665 1.00 96.00 236 PHE A C 1
ATOM 1901 O O . PHE A 1 236 ? -18.356 18.612 -13.637 1.00 96.00 236 PHE A O 1
ATOM 1908 N N . ASP A 1 237 ? -17.139 19.636 -15.230 1.00 96.44 237 ASP A N 1
ATOM 1909 C CA . ASP A 1 237 ? -17.195 21.001 -14.684 1.00 96.44 237 ASP A CA 1
ATOM 1910 C C . ASP A 1 237 ? -16.577 21.145 -13.274 1.00 96.44 237 ASP A C 1
ATOM 1912 O O . ASP A 1 237 ? -16.888 22.078 -12.532 1.00 96.44 237 ASP A O 1
ATOM 1916 N N . GLU A 1 238 ? -15.654 20.246 -12.914 1.00 95.06 238 GLU A N 1
ATOM 1917 C CA . GLU A 1 238 ? -14.944 20.244 -11.634 1.00 95.06 238 GLU A CA 1
ATOM 1918 C C . GLU A 1 238 ? -13.499 20.746 -11.780 1.00 95.06 238 GLU A C 1
ATOM 1920 O O . GLU A 1 238 ? -12.821 20.524 -12.789 1.00 95.06 238 GLU A O 1
ATOM 1925 N N . ASN A 1 239 ? -12.993 21.400 -10.730 1.00 93.81 239 ASN A N 1
ATOM 1926 C CA . ASN A 1 239 ? -11.598 21.839 -10.648 1.00 93.81 239 ASN A CA 1
ATOM 1927 C C . ASN A 1 239 ? -10.774 20.873 -9.793 1.00 93.81 239 ASN A C 1
ATOM 1929 O O . ASN A 1 239 ? -11.241 20.380 -8.767 1.00 93.81 239 ASN A O 1
ATOM 1933 N N . CYS A 1 240 ? -9.513 20.647 -10.169 1.00 95.31 240 CYS A N 1
ATOM 1934 C CA . CYS A 1 240 ? -8.608 19.860 -9.336 1.00 95.31 240 CYS A CA 1
ATOM 1935 C C . CYS A 1 240 ? -8.298 20.616 -8.029 1.00 95.31 240 CYS A C 1
ATOM 1937 O O . CYS A 1 240 ? -7.861 21.767 -8.090 1.00 95.31 240 CYS A O 1
ATOM 1939 N N . PRO A 1 241 ? -8.490 19.998 -6.849 1.00 94.81 241 PRO A N 1
ATOM 1940 C CA . PRO A 1 241 ? -8.311 20.675 -5.564 1.00 94.81 241 PRO A CA 1
ATOM 1941 C C . PRO A 1 241 ? -6.840 20.812 -5.133 1.00 94.81 241 PRO A C 1
ATOM 1943 O O . PRO A 1 241 ? -6.566 21.373 -4.068 1.00 94.81 241 PRO A O 1
ATOM 1946 N N . ILE A 1 242 ? -5.902 20.274 -5.918 1.00 96.12 242 ILE A N 1
ATOM 1947 C CA . ILE A 1 242 ? -4.467 20.227 -5.615 1.00 96.12 242 ILE A CA 1
ATOM 1948 C C . ILE A 1 242 ? -3.629 20.610 -6.839 1.00 96.12 242 ILE A C 1
ATOM 1950 O O . ILE A 1 242 ? -4.082 20.464 -7.977 1.00 96.12 242 ILE A O 1
ATOM 1954 N N . SER A 1 243 ? -2.405 21.090 -6.606 1.00 96.94 243 SER A N 1
ATOM 1955 C CA . SER A 1 243 ? -1.424 21.331 -7.670 1.00 96.94 243 SER A CA 1
ATOM 1956 C C . SER A 1 243 ? -0.680 20.047 -8.060 1.00 96.94 243 SER A C 1
ATOM 1958 O O . SER A 1 243 ? -0.829 19.005 -7.417 1.00 96.94 243 SER A O 1
ATOM 1960 N N . PHE A 1 244 ? 0.135 20.111 -9.118 1.00 97.31 244 PHE A N 1
ATOM 1961 C CA . PHE A 1 244 ? 0.989 18.981 -9.490 1.00 97.31 244 PHE A CA 1
ATOM 1962 C C . PHE A 1 244 ? 2.056 18.708 -8.420 1.00 97.31 244 PHE A C 1
ATOM 1964 O O . PHE A 1 244 ? 2.353 17.557 -8.121 1.00 97.31 244 PHE A O 1
ATOM 1971 N N . GLU A 1 245 ? 2.586 19.753 -7.788 1.00 96.25 245 GLU A N 1
ATOM 1972 C CA . GLU A 1 245 ? 3.558 19.645 -6.699 1.00 96.25 245 GLU A CA 1
ATOM 1973 C C . GLU A 1 245 ? 2.948 18.943 -5.477 1.00 96.25 245 GLU A C 1
ATOM 1975 O O . GLU A 1 245 ? 3.551 18.012 -4.943 1.00 96.25 245 GLU A O 1
ATOM 1980 N N . ASP A 1 246 ? 1.722 19.316 -5.088 1.00 95.94 246 ASP A N 1
ATOM 1981 C CA . ASP A 1 246 ? 0.966 18.620 -4.037 1.00 95.94 246 ASP A CA 1
ATOM 1982 C C . ASP A 1 246 ? 0.735 17.141 -4.406 1.00 95.94 246 ASP A C 1
ATOM 1984 O O . ASP A 1 246 ? 0.860 16.259 -3.555 1.00 95.94 246 ASP A O 1
ATOM 1988 N N . PHE A 1 247 ? 0.438 16.853 -5.680 1.00 97.31 247 PHE A N 1
ATOM 1989 C CA . PHE A 1 247 ? 0.242 15.490 -6.179 1.00 97.31 247 PHE A CA 1
ATOM 1990 C C . PHE A 1 247 ? 1.525 14.647 -6.117 1.00 97.31 247 PHE A C 1
ATOM 1992 O O . PHE A 1 247 ? 1.472 13.491 -5.701 1.00 97.31 247 PHE A O 1
ATOM 1999 N N . VAL A 1 248 ? 2.680 15.207 -6.490 1.00 97.06 248 VAL A N 1
ATOM 2000 C CA . VAL A 1 248 ? 3.990 14.533 -6.402 1.00 97.06 248 VAL A CA 1
ATOM 2001 C C . VAL A 1 248 ? 4.395 14.306 -4.944 1.00 97.06 248 VAL A C 1
ATOM 2003 O O . VAL A 1 248 ? 4.906 13.238 -4.598 1.00 97.06 248 VAL A O 1
ATOM 2006 N N . LYS A 1 249 ? 4.116 15.271 -4.062 1.00 95.44 249 LYS A N 1
ATOM 2007 C CA . LYS A 1 249 ? 4.340 15.116 -2.623 1.00 95.44 249 LYS A CA 1
ATOM 2008 C C . LYS A 1 249 ? 3.496 13.982 -2.050 1.00 95.44 249 LYS A C 1
ATOM 2010 O O . LYS A 1 249 ? 4.033 13.125 -1.352 1.00 95.44 249 LYS A O 1
ATOM 2015 N N . ASP A 1 250 ? 2.211 13.932 -2.384 1.00 95.75 250 ASP A N 1
ATOM 2016 C CA . ASP A 1 250 ? 1.336 12.827 -1.987 1.00 95.75 250 ASP A CA 1
ATOM 2017 C C . ASP A 1 250 ? 1.801 11.486 -2.585 1.00 95.75 250 ASP A C 1
ATOM 2019 O O . ASP A 1 250 ? 1.822 10.476 -1.882 1.00 95.75 250 ASP A O 1
ATOM 2023 N N . TYR A 1 251 ? 2.293 11.467 -3.831 1.00 97.38 251 TYR A N 1
ATOM 2024 C CA . TYR A 1 251 ? 2.880 10.268 -4.434 1.00 97.38 251 TYR A CA 1
ATOM 2025 C C . TYR A 1 251 ? 4.042 9.713 -3.603 1.00 97.38 251 TYR A C 1
ATOM 2027 O O . TYR A 1 251 ? 4.120 8.498 -3.413 1.00 97.38 251 TYR A O 1
ATOM 2035 N N . SER A 1 252 ? 4.911 10.567 -3.054 1.00 96.81 252 SER A N 1
ATOM 2036 C CA . SER A 1 252 ? 6.042 10.113 -2.229 1.00 96.81 252 SER A CA 1
ATOM 2037 C C . SER A 1 252 ? 5.604 9.275 -1.013 1.00 96.81 252 SER A C 1
ATOM 2039 O O . SER A 1 252 ? 6.240 8.267 -0.698 1.00 96.81 252 SER A O 1
ATOM 2041 N N . GLU A 1 253 ? 4.472 9.623 -0.382 1.00 95.31 253 GLU A N 1
ATOM 2042 C CA . GLU A 1 253 ? 3.891 8.882 0.744 1.00 95.31 253 GLU A CA 1
ATOM 2043 C C . GLU A 1 253 ? 3.075 7.681 0.253 1.00 95.31 253 GLU A C 1
ATOM 2045 O O . GLU A 1 253 ? 3.283 6.555 0.701 1.00 95.31 253 GLU A O 1
ATOM 2050 N N . LYS A 1 254 ? 2.133 7.890 -0.670 1.00 96.25 254 LYS A N 1
ATOM 2051 C CA . LYS A 1 254 ? 1.138 6.868 -1.036 1.00 96.25 254 LYS A CA 1
ATOM 2052 C C . LYS A 1 254 ? 1.712 5.754 -1.909 1.00 96.25 254 LYS A C 1
ATOM 2054 O O . LYS A 1 254 ? 1.277 4.607 -1.786 1.00 96.25 254 LYS A O 1
ATOM 2059 N N . SER A 1 255 ? 2.740 6.042 -2.712 1.00 96.88 255 SER A N 1
ATOM 2060 C CA . SER A 1 255 ? 3.425 5.029 -3.527 1.00 96.88 255 SER A CA 1
ATOM 2061 C C . SER A 1 255 ? 4.175 3.986 -2.695 1.00 96.88 255 SER A C 1
ATOM 2063 O O . SER A 1 255 ? 4.447 2.895 -3.202 1.00 96.88 255 SER A O 1
ATOM 2065 N N . GLN A 1 256 ? 4.406 4.251 -1.398 1.00 96.06 256 GLN A N 1
ATOM 2066 C CA . GLN A 1 256 ? 4.951 3.266 -0.461 1.00 96.06 256 GLN A CA 1
ATOM 2067 C C . GLN A 1 256 ? 4.114 1.974 -0.434 1.00 96.06 256 GLN A C 1
ATOM 2069 O O . GLN A 1 256 ? 4.655 0.897 -0.193 1.00 96.06 256 GLN A O 1
ATOM 2074 N N . PHE A 1 257 ? 2.807 2.042 -0.727 1.00 95.81 257 PHE A N 1
ATOM 2075 C CA . PHE A 1 257 ? 1.956 0.855 -0.819 1.00 95.81 257 PHE A CA 1
ATOM 2076 C C . PHE A 1 257 ? 2.423 -0.076 -1.948 1.00 95.81 257 PHE A C 1
ATOM 2078 O O . PHE A 1 257 ? 2.625 -1.270 -1.721 1.00 95.81 257 PHE A O 1
ATOM 2085 N N . GLY A 1 258 ? 2.668 0.486 -3.136 1.00 95.31 258 GLY A N 1
ATOM 2086 C CA . GLY A 1 258 ? 3.226 -0.233 -4.280 1.00 95.31 258 GLY A CA 1
ATOM 2087 C C . GLY A 1 258 ? 4.654 -0.715 -4.033 1.00 95.31 258 GLY A C 1
ATOM 2088 O O . GLY A 1 258 ? 4.962 -1.860 -4.349 1.00 95.31 258 GLY A O 1
ATOM 2089 N N . PHE A 1 259 ? 5.496 0.104 -3.397 1.00 94.88 259 PHE A N 1
ATOM 2090 C CA . PHE A 1 259 ? 6.862 -0.271 -3.010 1.00 94.88 259 PHE A CA 1
ATOM 2091 C C . PHE A 1 259 ? 6.885 -1.508 -2.099 1.00 94.88 259 PHE A C 1
ATOM 2093 O O . PHE A 1 259 ? 7.544 -2.498 -2.417 1.00 94.88 259 PHE A O 1
ATOM 2100 N N . PHE A 1 260 ? 6.122 -1.502 -0.998 1.00 92.19 260 PHE A N 1
ATOM 2101 C CA . PHE A 1 260 ? 6.059 -2.652 -0.091 1.00 92.19 260 PHE A CA 1
ATOM 2102 C C . PHE A 1 260 ? 5.476 -3.888 -0.771 1.00 92.19 260 PHE A C 1
ATOM 2104 O O . PHE A 1 260 ? 5.942 -5.000 -0.515 1.00 92.19 260 PHE A O 1
ATOM 2111 N N . PHE A 1 261 ? 4.476 -3.717 -1.639 1.00 90.50 261 PHE A N 1
ATOM 2112 C CA . PHE A 1 261 ? 3.910 -4.835 -2.382 1.00 90.50 261 PHE A CA 1
ATOM 2113 C C . PHE A 1 261 ? 4.934 -5.433 -3.353 1.00 90.50 261 PHE A C 1
ATOM 2115 O O . PHE A 1 261 ? 5.171 -6.638 -3.308 1.00 90.50 261 PHE A O 1
ATOM 2122 N N . ASN A 1 262 ? 5.603 -4.595 -4.153 1.00 91.38 262 ASN A N 1
ATOM 2123 C CA . ASN A 1 262 ? 6.651 -5.008 -5.085 1.00 91.38 262 ASN A CA 1
ATOM 2124 C C . ASN A 1 262 ? 7.772 -5.766 -4.374 1.00 91.38 262 ASN A C 1
ATOM 2126 O O . ASN A 1 262 ? 8.106 -6.866 -4.800 1.00 91.38 262 ASN A O 1
ATOM 2130 N N . LEU A 1 263 ? 8.268 -5.254 -3.242 1.00 87.62 263 LEU A N 1
ATOM 2131 C CA . LEU A 1 263 ? 9.259 -5.961 -2.432 1.00 87.62 263 LEU A CA 1
ATOM 2132 C C . LEU A 1 263 ? 8.792 -7.380 -2.065 1.00 87.62 263 LEU A C 1
ATOM 2134 O O . LEU A 1 263 ? 9.554 -8.330 -2.199 1.00 87.62 263 LEU A O 1
ATOM 2138 N N . ASN A 1 264 ? 7.537 -7.565 -1.651 1.00 79.62 264 ASN A N 1
ATOM 2139 C CA . ASN A 1 264 ? 7.051 -8.889 -1.254 1.00 79.62 264 ASN A CA 1
ATOM 2140 C C . ASN A 1 264 ? 6.870 -9.869 -2.423 1.00 79.62 264 ASN A C 1
ATOM 2142 O O . ASN A 1 264 ? 6.984 -11.072 -2.200 1.00 79.62 264 ASN A O 1
ATOM 2146 N N . ILE A 1 265 ? 6.595 -9.386 -3.637 1.00 82.56 265 ILE A N 1
ATOM 2147 C CA . ILE A 1 265 ? 6.310 -10.255 -4.790 1.00 82.56 265 ILE A CA 1
ATOM 2148 C C . ILE A 1 265 ? 7.508 -10.461 -5.717 1.00 82.56 265 ILE A C 1
ATOM 2150 O O . ILE A 1 265 ? 7.510 -11.433 -6.462 1.00 82.56 265 ILE A O 1
ATOM 2154 N N . LEU A 1 266 ? 8.513 -9.578 -5.705 1.00 84.06 266 LEU A N 1
ATOM 2155 C CA . LEU A 1 266 ? 9.590 -9.583 -6.701 1.00 84.06 266 LEU A CA 1
ATOM 2156 C C . LEU A 1 266 ? 10.383 -10.897 -6.676 1.00 84.06 266 LEU A C 1
ATOM 2158 O O . LEU A 1 266 ? 10.580 -11.511 -7.722 1.00 84.06 266 LEU A O 1
ATOM 2162 N N . THR A 1 267 ? 10.753 -11.373 -5.483 1.00 82.12 267 THR A N 1
ATOM 2163 C CA . THR A 1 267 ? 11.386 -12.689 -5.312 1.00 82.12 267 THR A CA 1
ATOM 2164 C C . THR A 1 267 ? 10.416 -13.819 -5.655 1.00 82.12 267 THR A C 1
ATOM 2166 O O . THR A 1 267 ? 10.765 -14.709 -6.427 1.00 82.12 267 THR A O 1
ATOM 2169 N N . ALA A 1 268 ? 9.186 -13.771 -5.128 1.00 80.69 268 ALA A N 1
ATOM 2170 C CA . ALA A 1 268 ? 8.187 -14.814 -5.343 1.00 80.69 268 ALA A CA 1
ATOM 2171 C C . ALA A 1 268 ? 7.919 -15.049 -6.834 1.00 80.69 268 ALA A C 1
ATOM 2173 O O . ALA A 1 268 ? 7.935 -16.187 -7.280 1.00 80.69 268 ALA A O 1
ATOM 2174 N N . LEU A 1 269 ? 7.685 -13.992 -7.614 1.00 82.50 269 LEU A N 1
ATOM 2175 C CA . LEU A 1 269 ? 7.315 -14.091 -9.026 1.00 82.50 269 LEU A CA 1
ATOM 2176 C C . LEU A 1 269 ? 8.394 -14.755 -9.876 1.00 82.50 269 LEU A C 1
ATOM 2178 O O . LEU A 1 269 ? 8.054 -15.477 -10.808 1.00 82.50 269 LEU A O 1
ATOM 2182 N N . GLU A 1 270 ? 9.671 -14.518 -9.578 1.00 84.38 270 GLU A N 1
ATOM 2183 C CA . GLU A 1 270 ? 10.756 -15.164 -10.317 1.00 84.38 270 GLU A CA 1
ATOM 2184 C C . GLU A 1 270 ? 10.896 -16.631 -9.915 1.00 84.38 270 GLU A C 1
ATOM 2186 O O . GLU A 1 270 ? 10.956 -17.505 -10.775 1.00 84.38 270 GLU A O 1
ATOM 2191 N N . VAL A 1 271 ? 10.843 -16.910 -8.613 1.00 83.19 271 VAL A N 1
ATOM 2192 C CA . VAL A 1 271 ? 10.928 -18.272 -8.081 1.00 83.19 271 VAL A CA 1
ATOM 2193 C C . VAL A 1 271 ? 9.753 -19.137 -8.565 1.00 83.19 271 VAL A C 1
ATOM 2195 O O . VAL A 1 271 ? 9.943 -20.285 -8.964 1.00 83.19 271 VAL A O 1
ATOM 2198 N N . MET A 1 272 ? 8.535 -18.587 -8.586 1.00 84.38 272 MET A N 1
ATOM 2199 C CA . MET A 1 272 ? 7.312 -19.289 -8.997 1.00 84.38 272 MET A CA 1
ATOM 2200 C C . MET A 1 272 ? 7.335 -19.754 -10.459 1.00 84.38 272 MET A C 1
ATOM 2202 O O . MET A 1 272 ? 6.584 -20.660 -10.802 1.00 84.38 272 MET A O 1
ATOM 2206 N N . LYS A 1 273 ? 8.193 -19.188 -11.320 1.00 86.06 273 LYS A N 1
ATOM 2207 C CA . LYS A 1 273 ? 8.357 -19.660 -12.708 1.00 86.06 273 LYS A CA 1
ATOM 2208 C C . LYS A 1 273 ? 9.032 -21.027 -12.792 1.00 86.06 273 LYS A C 1
ATOM 2210 O O . LYS A 1 273 ? 8.824 -21.741 -13.769 1.00 86.06 273 LYS A O 1
ATOM 2215 N N . ASP A 1 274 ? 9.826 -21.372 -11.781 1.00 83.81 274 ASP A N 1
ATOM 2216 C CA . ASP A 1 274 ? 10.657 -22.575 -11.757 1.00 83.81 274 ASP A CA 1
ATOM 2217 C C . ASP A 1 274 ? 10.130 -23.640 -10.765 1.00 83.81 274 ASP A C 1
ATOM 2219 O O . ASP A 1 274 ? 10.624 -24.769 -10.757 1.00 83.81 274 ASP A O 1
ATOM 2223 N N . ILE A 1 275 ? 9.140 -23.311 -9.920 1.00 79.06 275 ILE A N 1
ATOM 2224 C CA . ILE A 1 275 ? 8.567 -24.226 -8.916 1.00 79.06 275 ILE A CA 1
ATOM 2225 C C . ILE A 1 275 ? 7.296 -24.907 -9.436 1.00 79.06 275 ILE A C 1
ATOM 2227 O O . ILE A 1 275 ? 6.390 -24.256 -9.950 1.00 79.06 275 ILE A O 1
ATOM 2231 N N . ASN A 1 276 ? 7.193 -26.221 -9.203 1.00 79.06 276 ASN A N 1
ATOM 2232 C CA . ASN A 1 276 ? 5.938 -26.961 -9.330 1.00 79.06 276 ASN A CA 1
ATOM 2233 C C . ASN A 1 276 ? 5.205 -27.034 -7.974 1.00 79.06 276 ASN A C 1
ATOM 2235 O O . ASN A 1 276 ? 5.728 -27.611 -7.019 1.00 79.06 276 ASN A O 1
ATOM 2239 N N . PHE A 1 277 ? 3.990 -26.483 -7.924 1.00 80.62 277 PHE A N 1
ATOM 2240 C CA . PHE A 1 277 ? 3.126 -26.427 -6.741 1.00 80.62 277 PHE A CA 1
ATOM 2241 C C . PHE A 1 277 ? 2.286 -27.693 -6.510 1.00 80.62 277 PHE A C 1
ATOM 2243 O O . PHE A 1 277 ? 1.756 -27.866 -5.417 1.00 80.62 277 PHE A O 1
ATOM 2250 N N . ASP A 1 278 ? 2.198 -28.603 -7.486 1.00 83.81 278 ASP A N 1
ATOM 2251 C CA . ASP A 1 278 ? 1.286 -29.760 -7.461 1.00 83.81 278 ASP A CA 1
ATOM 2252 C C . ASP A 1 278 ? 1.550 -30.745 -6.306 1.00 83.81 278 ASP A C 1
ATOM 2254 O O . ASP A 1 278 ? 0.673 -31.524 -5.943 1.00 83.81 278 ASP A O 1
ATOM 2258 N N . ASN A 1 279 ? 2.763 -30.741 -5.741 1.00 81.75 279 ASN A N 1
ATOM 2259 C CA . ASN A 1 279 ? 3.178 -31.673 -4.684 1.00 81.75 279 ASN A CA 1
ATOM 2260 C C . ASN A 1 279 ? 3.164 -31.058 -3.276 1.00 81.75 279 ASN A C 1
ATOM 2262 O O . ASN A 1 279 ? 3.675 -31.681 -2.344 1.00 81.75 279 ASN A O 1
ATOM 2266 N N . MET A 1 280 ? 2.657 -29.835 -3.123 1.00 86.00 280 MET A N 1
ATOM 2267 C CA . MET A 1 280 ? 2.617 -29.157 -1.828 1.00 86.00 280 MET A CA 1
ATOM 2268 C C . MET A 1 280 ? 1.414 -29.600 -0.996 1.00 86.00 280 MET A C 1
ATOM 2270 O O . MET A 1 280 ? 0.382 -30.004 -1.528 1.00 86.00 280 MET A O 1
ATOM 2274 N N . SER A 1 281 ? 1.549 -29.525 0.326 1.00 88.38 281 SER A N 1
ATOM 2275 C CA . SER A 1 281 ? 0.468 -29.853 1.256 1.00 88.38 281 SER A CA 1
ATOM 2276 C C . SER A 1 281 ? -0.727 -28.902 1.118 1.00 88.38 281 SER A C 1
ATOM 2278 O O . SER A 1 281 ? -0.547 -27.690 1.060 1.00 88.38 281 SER A O 1
ATOM 2280 N N . ASP A 1 282 ? -1.952 -29.430 1.186 1.00 88.06 282 ASP A N 1
ATOM 2281 C CA . ASP A 1 282 ? -3.177 -28.618 1.288 1.00 88.06 282 ASP A CA 1
ATOM 2282 C C . ASP A 1 282 ? -3.363 -27.987 2.685 1.00 88.06 282 ASP A C 1
ATOM 2284 O O . ASP A 1 282 ? -4.203 -27.101 2.868 1.00 88.06 282 ASP A O 1
ATOM 2288 N N . ASP A 1 283 ? -2.610 -28.438 3.701 1.00 90.12 283 ASP A N 1
ATOM 2289 C CA . ASP A 1 283 ? -2.629 -27.804 5.023 1.00 90.12 283 ASP A CA 1
ATOM 2290 C C . ASP A 1 283 ? -1.945 -26.427 4.952 1.00 90.12 283 ASP A C 1
ATOM 2292 O O . ASP A 1 283 ? -0.752 -26.366 4.654 1.00 90.12 283 ASP A O 1
ATOM 2296 N N . PRO A 1 284 ? -2.628 -25.315 5.293 1.00 78.94 284 PRO A N 1
ATOM 2297 C CA . PRO A 1 284 ? -2.082 -23.973 5.094 1.00 78.94 284 PRO A CA 1
ATOM 2298 C C . PRO A 1 284 ? -0.763 -23.705 5.819 1.00 78.94 284 PRO A C 1
ATOM 2300 O O . PRO A 1 284 ? 0.049 -22.906 5.352 1.00 78.94 284 PRO A O 1
ATOM 2303 N N . LYS A 1 285 ? -0.540 -24.324 6.985 1.00 80.00 285 LYS A N 1
ATOM 2304 C CA . LYS A 1 285 ? 0.697 -24.110 7.736 1.00 80.00 285 LYS A CA 1
ATOM 2305 C C . LYS A 1 285 ? 1.837 -24.875 7.078 1.00 80.00 285 LYS A C 1
ATOM 2307 O O . LYS A 1 285 ? 2.879 -24.281 6.811 1.00 80.00 285 LYS A O 1
ATOM 2312 N N . THR A 1 286 ? 1.630 -26.160 6.804 1.00 86.38 286 THR A N 1
ATOM 2313 C CA . THR A 1 286 ? 2.623 -26.988 6.117 1.00 86.38 286 THR A CA 1
ATOM 2314 C C . THR A 1 286 ? 2.937 -26.434 4.730 1.00 86.38 286 THR A C 1
ATOM 2316 O O . THR A 1 286 ? 4.110 -26.331 4.392 1.00 86.38 286 THR A O 1
ATOM 2319 N N . TYR A 1 287 ? 1.930 -25.966 3.988 1.00 84.81 287 TYR A N 1
ATOM 2320 C CA . TYR A 1 287 ? 2.102 -25.287 2.704 1.00 84.81 287 TYR A CA 1
ATOM 2321 C C . TYR A 1 287 ? 3.075 -24.109 2.807 1.00 84.81 287 TYR A C 1
ATOM 2323 O O . TYR A 1 287 ? 4.006 -23.996 2.018 1.00 84.81 287 TYR A O 1
ATOM 2331 N N . MET A 1 288 ? 2.892 -23.228 3.797 1.00 80.62 288 MET A N 1
ATOM 2332 C CA . MET A 1 288 ? 3.755 -22.053 3.965 1.00 80.62 288 MET A CA 1
ATOM 2333 C C . MET A 1 288 ? 5.182 -22.420 4.385 1.00 80.62 288 MET A C 1
ATOM 2335 O O . MET A 1 288 ? 6.134 -21.776 3.933 1.00 80.62 288 MET A O 1
ATOM 2339 N N . ASP A 1 289 ? 5.340 -23.444 5.226 1.00 83.62 289 ASP A N 1
ATOM 2340 C CA . ASP A 1 289 ? 6.653 -23.958 5.627 1.00 83.62 289 ASP A CA 1
ATOM 2341 C C . ASP A 1 289 ? 7.386 -24.581 4.416 1.00 83.62 289 ASP A C 1
ATOM 2343 O O . ASP A 1 289 ? 8.555 -24.271 4.174 1.00 83.62 289 ASP A O 1
ATOM 2347 N N . GLU A 1 290 ? 6.689 -25.383 3.603 1.00 86.50 290 GLU A N 1
ATOM 2348 C CA . GLU A 1 290 ? 7.200 -25.968 2.354 1.00 86.50 290 GLU A CA 1
ATOM 2349 C C . GLU A 1 290 ? 7.536 -24.892 1.315 1.00 86.50 290 GLU A C 1
ATOM 2351 O O . GLU A 1 290 ? 8.623 -24.915 0.740 1.00 86.50 290 GLU A O 1
ATOM 2356 N N . PHE A 1 291 ? 6.661 -23.901 1.126 1.00 83.81 291 PHE A N 1
ATOM 2357 C CA . PHE A 1 291 ? 6.884 -22.778 0.213 1.00 83.81 291 PHE A CA 1
ATOM 2358 C C . PHE A 1 291 ? 8.158 -22.011 0.571 1.00 83.81 291 PHE A C 1
ATOM 2360 O O . PHE A 1 291 ? 9.005 -21.734 -0.278 1.00 83.81 291 PHE A O 1
ATOM 2367 N N . THR A 1 292 ? 8.315 -21.704 1.861 1.00 82.00 292 THR A N 1
ATOM 2368 C CA . THR A 1 292 ? 9.486 -20.996 2.382 1.00 82.00 292 THR A CA 1
ATOM 2369 C C . THR A 1 292 ? 10.753 -21.830 2.191 1.00 82.00 292 THR A C 1
ATOM 2371 O O . THR A 1 292 ? 11.794 -21.297 1.801 1.00 82.00 292 THR A O 1
ATOM 2374 N N . ALA A 1 293 ? 10.695 -23.142 2.433 1.00 85.38 293 ALA A N 1
ATOM 2375 C CA . ALA A 1 293 ? 11.828 -24.035 2.206 1.00 85.38 293 ALA A CA 1
ATOM 2376 C C . ALA A 1 293 ? 12.223 -24.099 0.720 1.00 85.38 293 ALA A C 1
ATOM 2378 O O . ALA A 1 293 ? 13.411 -24.016 0.408 1.00 85.38 293 ALA A O 1
ATOM 2379 N N . LEU A 1 294 ? 11.243 -24.173 -0.185 1.00 86.56 294 LEU A N 1
ATOM 2380 C CA . LEU A 1 294 ? 11.469 -24.206 -1.630 1.00 86.56 294 LEU A CA 1
ATOM 2381 C C . LEU A 1 294 ? 12.107 -22.917 -2.150 1.00 86.56 294 LEU A C 1
ATOM 2383 O O . LEU A 1 294 ? 13.074 -22.990 -2.903 1.00 86.56 294 LEU A O 1
ATOM 2387 N N . ILE A 1 295 ? 11.626 -21.744 -1.721 1.00 84.75 295 ILE A N 1
ATOM 2388 C CA . ILE A 1 295 ? 12.251 -20.460 -2.081 1.00 84.75 295 ILE A CA 1
ATOM 2389 C C . ILE A 1 295 ? 13.713 -20.440 -1.635 1.00 84.75 295 ILE A C 1
ATOM 2391 O O . ILE A 1 295 ? 14.604 -20.084 -2.404 1.00 84.75 295 ILE A O 1
ATOM 2395 N N . ASN A 1 296 ? 13.971 -20.853 -0.396 1.00 86.31 296 ASN A N 1
ATOM 2396 C CA . ASN A 1 296 ? 15.315 -20.850 0.167 1.00 86.31 296 ASN A CA 1
ATOM 2397 C C . ASN A 1 296 ? 16.272 -21.803 -0.558 1.00 86.31 296 ASN A C 1
ATOM 2399 O O . ASN A 1 296 ? 17.430 -21.453 -0.781 1.00 86.31 296 ASN A O 1
ATOM 2403 N N . ASP A 1 297 ? 15.795 -22.983 -0.942 1.00 88.56 297 ASP A N 1
ATOM 2404 C CA . ASP A 1 297 ? 16.550 -23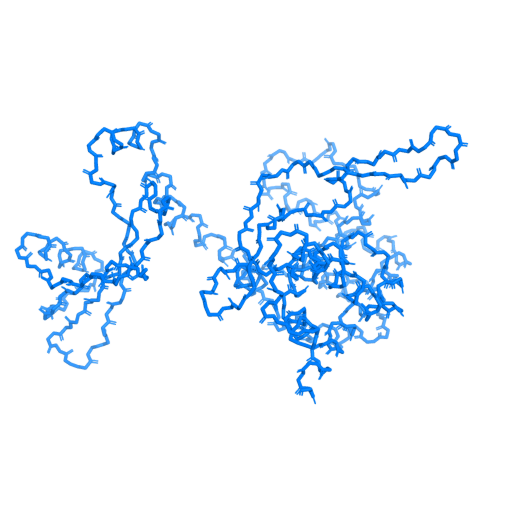.933 -1.757 1.00 88.56 297 ASP A CA 1
ATOM 2405 C C . ASP A 1 297 ? 16.790 -23.397 -3.181 1.00 88.56 297 ASP A C 1
ATOM 2407 O O . ASP A 1 297 ? 17.908 -23.481 -3.695 1.00 88.56 297 ASP A O 1
ATOM 2411 N N . TRP A 1 298 ? 15.781 -22.762 -3.792 1.00 90.19 298 TRP A N 1
ATOM 2412 C CA . TRP A 1 298 ? 15.895 -22.147 -5.116 1.00 90.19 298 TRP A CA 1
ATOM 2413 C C . TRP A 1 298 ? 16.956 -21.042 -5.148 1.00 90.19 298 TRP A C 1
ATOM 2415 O O . TRP A 1 298 ? 17.775 -21.034 -6.067 1.00 90.19 298 TRP A O 1
ATOM 2425 N N . ILE A 1 299 ? 16.989 -20.169 -4.132 1.00 88.62 299 ILE A N 1
ATOM 2426 C CA . ILE A 1 299 ? 17.964 -19.068 -3.999 1.00 88.62 299 ILE A CA 1
ATOM 2427 C C . ILE A 1 299 ? 19.401 -19.599 -4.063 1.00 88.62 299 ILE A C 1
ATOM 2429 O O . ILE A 1 299 ? 20.231 -19.067 -4.796 1.00 88.62 299 ILE A O 1
ATOM 2433 N N . VAL A 1 300 ? 19.688 -20.680 -3.332 1.00 87.81 300 VAL A N 1
ATOM 2434 C CA . VAL A 1 300 ? 21.030 -21.282 -3.279 1.00 87.81 300 VAL A CA 1
ATOM 2435 C C . VAL A 1 300 ? 21.377 -21.994 -4.590 1.00 87.81 300 VAL A C 1
ATOM 2437 O O . VAL A 1 300 ? 22.528 -21.964 -5.026 1.00 87.81 300 VAL A O 1
ATOM 2440 N N . LYS A 1 301 ? 20.394 -22.631 -5.237 1.00 90.81 301 LYS A N 1
ATOM 2441 C CA . LYS A 1 301 ? 20.592 -23.379 -6.490 1.00 90.81 301 LYS A CA 1
ATOM 2442 C C . LYS A 1 301 ? 20.706 -22.496 -7.735 1.00 90.81 301 LYS A C 1
ATOM 2444 O O . LYS A 1 301 ? 21.261 -22.958 -8.729 1.00 90.81 301 LYS A O 1
ATOM 2449 N N . HIS A 1 302 ? 20.228 -21.252 -7.686 1.00 91.00 302 HIS A N 1
ATOM 2450 C CA . HIS A 1 302 ? 20.230 -20.315 -8.817 1.00 91.00 302 HIS A CA 1
ATOM 2451 C C . HIS A 1 302 ? 21.017 -19.037 -8.491 1.00 91.00 302 HIS A C 1
ATOM 2453 O O . HIS A 1 302 ? 20.441 -17.948 -8.462 1.00 91.00 302 HIS A O 1
ATOM 2459 N N . PRO A 1 303 ? 22.338 -19.136 -8.263 1.00 90.25 303 PRO A N 1
ATOM 2460 C CA . PRO A 1 303 ? 23.141 -18.018 -7.776 1.00 90.25 303 PRO A CA 1
ATOM 2461 C C . PRO A 1 303 ? 23.110 -16.783 -8.683 1.00 90.25 303 PRO A C 1
ATOM 2463 O O . PRO A 1 303 ? 23.054 -15.669 -8.178 1.00 90.25 303 PRO A O 1
ATOM 2466 N N . GLU A 1 304 ? 23.126 -16.962 -10.007 1.00 91.31 304 GLU A N 1
ATOM 2467 C CA . GLU A 1 304 ? 23.107 -15.848 -10.966 1.00 91.31 304 GLU A CA 1
ATOM 2468 C C . GLU A 1 304 ? 21.770 -15.095 -10.922 1.00 91.31 304 GLU A C 1
ATOM 2470 O O . GLU A 1 304 ? 21.751 -13.896 -10.642 1.00 91.31 304 GLU A O 1
ATOM 2475 N N . LYS A 1 305 ? 20.643 -15.808 -11.078 1.00 90.81 305 LYS A N 1
ATOM 2476 C CA . LYS A 1 305 ? 19.297 -15.216 -10.968 1.00 90.81 305 LYS A CA 1
ATOM 2477 C C . LYS A 1 305 ? 19.071 -14.581 -9.594 1.00 90.81 305 LYS A C 1
ATOM 2479 O O . LYS A 1 305 ? 18.508 -13.494 -9.491 1.00 90.81 305 LYS A O 1
ATOM 2484 N N . SER A 1 306 ? 19.528 -15.237 -8.525 1.00 90.31 306 SER A N 1
ATOM 2485 C CA . SER A 1 306 ? 19.432 -14.690 -7.173 1.00 90.31 306 SER A CA 1
ATOM 2486 C C . SER A 1 306 ? 20.203 -13.378 -7.038 1.00 90.31 306 SER A C 1
ATOM 2488 O O . SER A 1 306 ? 19.700 -12.457 -6.399 1.00 90.31 306 SER A O 1
ATOM 2490 N N . SER A 1 307 ? 21.399 -13.270 -7.625 1.00 91.69 307 SER A N 1
ATOM 2491 C CA . SER A 1 307 ? 22.167 -12.023 -7.634 1.00 91.69 307 SER A CA 1
ATOM 2492 C C . SER A 1 307 ? 21.468 -10.920 -8.421 1.00 91.69 307 SER A C 1
ATOM 2494 O O . SER A 1 307 ? 21.434 -9.785 -7.952 1.00 91.69 307 SER A O 1
ATOM 2496 N N . GLU A 1 308 ? 20.883 -11.231 -9.579 1.00 92.56 308 GLU A N 1
ATOM 2497 C CA . GLU A 1 308 ? 20.118 -10.262 -10.375 1.00 92.56 308 GLU A CA 1
ATOM 2498 C C . GLU A 1 308 ? 18.932 -9.694 -9.586 1.00 92.56 308 GLU A C 1
ATOM 2500 O O . GLU A 1 308 ? 18.740 -8.477 -9.538 1.00 92.56 308 GLU A O 1
ATOM 2505 N N . ILE A 1 309 ? 18.188 -10.561 -8.892 1.00 91.69 309 ILE A N 1
ATOM 2506 C CA . ILE A 1 309 ? 17.096 -10.147 -8.007 1.00 91.69 309 ILE A CA 1
ATOM 2507 C C . ILE A 1 309 ? 17.622 -9.261 -6.870 1.00 91.69 309 ILE A C 1
ATOM 2509 O O . ILE A 1 309 ? 17.046 -8.209 -6.602 1.00 91.69 309 ILE A O 1
ATOM 2513 N N . SER A 1 310 ? 18.723 -9.644 -6.216 1.00 92.81 310 SER A N 1
ATOM 2514 C CA . SER A 1 310 ? 19.330 -8.847 -5.142 1.00 92.81 310 SER A CA 1
ATOM 2515 C C . SER A 1 310 ? 19.770 -7.461 -5.624 1.00 92.81 310 SER A C 1
ATOM 2517 O O . SER A 1 310 ? 19.518 -6.468 -4.939 1.00 92.81 310 SER A O 1
ATOM 2519 N N . VAL A 1 311 ? 20.373 -7.361 -6.816 1.00 94.31 311 VAL A N 1
ATOM 2520 C CA . VAL A 1 311 ? 20.718 -6.072 -7.443 1.00 94.31 311 VAL A CA 1
ATOM 2521 C C . VAL A 1 311 ? 19.464 -5.227 -7.653 1.00 94.31 311 VAL A C 1
ATOM 2523 O O . VAL A 1 311 ? 19.458 -4.037 -7.332 1.00 94.31 311 VAL A O 1
ATOM 2526 N N . GLU A 1 312 ? 18.390 -5.833 -8.151 1.00 93.31 312 GLU A N 1
ATOM 2527 C CA . GLU A 1 312 ? 17.141 -5.126 -8.409 1.00 93.31 312 GLU A CA 1
ATOM 2528 C C . GLU A 1 312 ? 16.452 -4.670 -7.114 1.00 93.31 312 GLU A C 1
ATOM 2530 O O . GLU A 1 312 ? 15.976 -3.539 -7.045 1.00 93.31 312 GLU A O 1
ATOM 2535 N N . ILE A 1 313 ? 16.470 -5.486 -6.057 1.00 93.06 313 ILE A N 1
ATOM 2536 C CA . ILE A 1 313 ? 15.991 -5.116 -4.717 1.00 93.06 313 ILE A CA 1
ATOM 2537 C C . ILE A 1 313 ? 16.737 -3.884 -4.201 1.00 93.06 313 ILE A C 1
ATOM 2539 O O . ILE A 1 313 ? 16.109 -2.915 -3.768 1.00 93.06 313 ILE A O 1
ATOM 2543 N N . VAL A 1 314 ? 18.072 -3.893 -4.269 1.00 94.62 314 VAL A N 1
ATOM 2544 C CA . VAL A 1 314 ? 18.896 -2.752 -3.845 1.00 94.62 314 VAL A CA 1
ATOM 2545 C C . VAL A 1 314 ? 18.557 -1.512 -4.676 1.00 94.62 314 VAL A C 1
ATOM 2547 O O . VAL A 1 314 ? 18.424 -0.417 -4.127 1.00 94.62 314 VAL A O 1
ATOM 2550 N N . ALA A 1 315 ? 18.365 -1.666 -5.988 1.00 95.31 315 ALA A N 1
ATOM 2551 C CA . ALA A 1 315 ? 17.986 -0.569 -6.870 1.00 95.31 315 ALA A CA 1
ATOM 2552 C C . ALA A 1 315 ? 16.600 0.010 -6.534 1.00 95.31 315 ALA A C 1
ATOM 2554 O O . ALA A 1 315 ? 16.459 1.231 -6.486 1.00 95.31 315 ALA A O 1
ATOM 2555 N N . VAL A 1 316 ? 15.596 -0.833 -6.261 1.00 94.75 316 VAL A N 1
ATOM 2556 C CA . VAL A 1 316 ? 14.244 -0.409 -5.847 1.00 94.75 316 VAL A CA 1
ATOM 2557 C C . VAL A 1 316 ? 14.279 0.314 -4.497 1.00 94.75 316 VAL A C 1
ATOM 2559 O O . VAL A 1 316 ? 13.629 1.344 -4.342 1.00 94.75 316 VAL A O 1
ATOM 2562 N N . ILE A 1 317 ? 15.068 -0.168 -3.533 1.00 94.56 317 ILE A N 1
ATOM 2563 C CA . ILE A 1 317 ? 15.223 0.498 -2.229 1.00 94.56 317 ILE A CA 1
ATOM 2564 C C . ILE A 1 317 ? 15.868 1.878 -2.394 1.00 94.56 317 ILE A C 1
ATOM 2566 O O . ILE A 1 317 ? 15.363 2.857 -1.852 1.00 94.56 317 ILE A O 1
ATOM 2570 N N . ASN A 1 318 ? 16.945 1.982 -3.176 1.00 94.62 318 ASN A N 1
ATOM 2571 C CA . ASN A 1 318 ? 17.610 3.265 -3.423 1.00 94.62 318 ASN A CA 1
ATOM 2572 C C . ASN A 1 318 ? 16.716 4.253 -4.191 1.00 94.62 318 ASN A C 1
ATOM 2574 O O . ASN A 1 318 ? 16.738 5.449 -3.908 1.00 94.62 318 ASN A O 1
ATOM 2578 N N . GLU A 1 319 ? 15.933 3.761 -5.154 1.00 94.81 319 GLU A N 1
ATOM 2579 C CA . GLU A 1 319 ? 14.917 4.545 -5.864 1.00 94.81 319 GLU A CA 1
ATOM 2580 C C . GLU A 1 319 ? 13.887 5.123 -4.886 1.00 94.81 319 GLU A C 1
ATOM 2582 O O . GLU A 1 319 ? 13.603 6.319 -4.930 1.00 94.81 319 GLU A O 1
ATOM 2587 N N . ASN A 1 320 ? 13.377 4.295 -3.972 1.00 95.38 320 ASN A N 1
ATOM 2588 C CA . ASN A 1 320 ? 12.398 4.709 -2.975 1.00 95.38 320 ASN A CA 1
ATOM 2589 C C . ASN A 1 320 ? 12.951 5.759 -2.002 1.00 95.38 320 ASN A C 1
ATOM 2591 O O . ASN A 1 320 ? 12.299 6.771 -1.756 1.00 95.38 320 ASN A O 1
ATOM 2595 N N . GLU A 1 321 ? 14.166 5.552 -1.487 1.00 94.88 321 GLU A N 1
ATOM 2596 C CA . GLU A 1 321 ? 14.825 6.517 -0.598 1.00 94.88 321 GLU A CA 1
ATOM 2597 C C . GLU A 1 321 ? 15.010 7.872 -1.286 1.00 94.88 321 GLU A C 1
ATOM 2599 O O . GLU A 1 321 ? 14.715 8.906 -0.692 1.00 94.88 321 GLU A O 1
ATOM 2604 N N . LYS A 1 322 ? 15.402 7.876 -2.567 1.00 94.81 322 LYS A N 1
ATOM 2605 C CA . LYS A 1 322 ? 15.519 9.114 -3.344 1.00 94.81 322 LYS A CA 1
ATOM 2606 C C . LYS A 1 322 ? 14.178 9.846 -3.457 1.00 94.81 322 LYS A C 1
ATOM 2608 O O . LYS A 1 322 ? 14.134 11.048 -3.228 1.00 94.81 322 LYS A O 1
ATOM 2613 N N . ILE A 1 323 ? 13.091 9.135 -3.771 1.00 95.31 323 ILE A N 1
ATOM 2614 C CA . ILE A 1 323 ? 11.742 9.726 -3.854 1.00 95.31 323 ILE A CA 1
ATOM 2615 C C . ILE A 1 323 ? 11.350 10.379 -2.519 1.00 95.31 323 ILE A C 1
ATOM 2617 O O . ILE A 1 323 ? 10.796 11.479 -2.504 1.00 95.31 323 ILE A O 1
ATOM 2621 N N . LEU A 1 324 ? 11.645 9.717 -1.397 1.00 94.62 324 LEU A N 1
ATOM 2622 C CA . LEU A 1 324 ? 11.356 10.241 -0.062 1.00 94.62 324 LEU A CA 1
ATOM 2623 C C . LEU A 1 324 ? 12.225 11.458 0.288 1.00 94.62 324 LEU A C 1
ATOM 2625 O O . LEU A 1 324 ? 11.723 12.412 0.881 1.00 94.62 324 LEU A O 1
ATOM 2629 N N . ASP A 1 325 ? 13.508 11.446 -0.066 1.00 94.38 325 ASP A N 1
ATOM 2630 C CA . ASP A 1 325 ? 14.433 12.549 0.212 1.00 94.38 325 ASP A CA 1
ATOM 2631 C C . ASP A 1 325 ? 14.141 13.791 -0.638 1.00 94.38 325 ASP A C 1
ATOM 2633 O O . ASP A 1 325 ? 14.167 14.912 -0.117 1.00 94.38 325 ASP A O 1
ATOM 2637 N N . ASP A 1 326 ? 13.781 13.601 -1.910 1.00 91.94 326 ASP A N 1
ATOM 2638 C CA . ASP A 1 326 ? 13.359 14.683 -2.801 1.00 91.94 326 ASP A CA 1
ATOM 2639 C C . ASP A 1 326 ? 12.107 15.380 -2.228 1.00 91.94 326 ASP A C 1
ATOM 2641 O O . ASP A 1 326 ? 12.059 16.608 -2.156 1.00 91.94 326 ASP A O 1
ATOM 2645 N N . ALA A 1 327 ? 11.142 14.613 -1.704 1.00 90.88 327 ALA A N 1
ATOM 2646 C CA . ALA A 1 327 ? 9.923 15.146 -1.086 1.00 90.88 327 ALA A CA 1
ATOM 2647 C C . ALA A 1 327 ? 10.138 15.822 0.283 1.00 90.88 327 ALA A C 1
ATOM 2649 O O . ALA A 1 327 ? 9.343 16.669 0.693 1.00 90.88 327 ALA A O 1
ATOM 2650 N N . ARG A 1 328 ? 11.192 15.452 1.024 1.00 88.56 328 ARG A N 1
ATOM 2651 C CA . ARG A 1 328 ? 11.585 16.130 2.278 1.00 88.56 328 ARG A CA 1
ATOM 2652 C C . ARG A 1 328 ? 12.288 17.462 2.023 1.00 88.56 328 ARG A C 1
ATOM 2654 O O . ARG A 1 328 ? 12.304 18.312 2.909 1.00 88.56 328 ARG A O 1
ATOM 2661 N N . SER A 1 329 ? 12.899 17.604 0.850 1.00 83.56 329 SER A N 1
ATOM 2662 C CA . SER A 1 329 ? 13.698 18.769 0.459 1.00 83.56 329 SER A CA 1
ATOM 2663 C C . SER A 1 329 ? 12.879 19.867 -0.237 1.00 83.56 329 SER A C 1
ATOM 2665 O O . SER A 1 329 ? 13.394 20.971 -0.420 1.00 83.56 329 SER A O 1
ATOM 2667 N N . SER A 1 330 ? 11.631 19.568 -0.617 1.00 68.25 330 SER A N 1
ATOM 2668 C CA . SER A 1 330 ? 10.679 20.450 -1.313 1.00 68.25 330 SER A CA 1
ATOM 2669 C C . SER A 1 330 ? 9.674 21.118 -0.376 1.00 68.25 330 SER A C 1
ATOM 2671 O O . SER A 1 330 ? 9.469 22.342 -0.507 1.00 68.25 330 SER A O 1
#

pLDDT: mean 89.53, std 7.79, range [37.28, 98.5]

Foldseek 3Di:
DFFQKDKDWDDDPVVVVVQVVCVVVPNPFAWDIKMKIFHGDDPPPQQAWGWIWIWTDGPPPVDDIDIDIDTDGDPDPVSSVVSVVVVVVVVVCCCVPPVVVVVLVCQQPDLFLLLLLLVQADHDPQSVVLNVVSVVCRSPLVVLLVVLQDDDPPDQDKDFDLQQLEPVQKDFDADPPPRDTDDIDGHDSPPTDIHHPLLNVLQHCLHHNDPVCCLVCVLVSLVVVVVVVQVVCVVVVHGDRDDSLVSLLSNLSNSVNNLSVSRRCLLVVVLVVVDDPPPFDPPVVSNVVVSVVSSSVVSNVCNPVSRVSSVVSSVSSVSSVVSNVVSVVD

InterPro domains:
  IPR004119 Ecdysteroid kinase-like [PF02958] (43-111)
  IPR004119 Ecdysteroid kinase-like [PF02958] (140-235)
  IPR011009 Protein kinase-like domain superfamily [SSF56112] (48-291)
  IPR015897 CHK kinase-like [SM00587] (53-235)

Sequence (330 aa):
MAPSSHREILDGPLRQKFVDILKSNGIPDQVETITLTEPAALKGQHFSSNAVYILVEFQDSSLKPKNLFVKKSVTNSGHAEFLKDMQFMDKESTFFVEFLPKLKKFCSNYKGQVKEILEKGHPVPGDSKAMEILAGYLGKTYLLMTELLRYRPEEKLHVVNHGDCQNNNMMFKLDPETEKITDHVFVDLQITRLASPNVDLGYFLYTSVKNAVRRQNLTELLQHYFTNFVKTLTMFDENCPISFEDFVKDYSEKSQFGFFFNLNILTALEVMKDINFDNMSDDPKTYMDEFTALINDWIVKHPEKSSEISVEIVAVINENEKILDDARSS

Radius of gyration: 24.83 Å; chains: 1; bounding box: 62×54×80 Å

Organism: Folsomia candida (NCBI:txid158441)

Secondary structure (DSSP, 8-state):
-PPPPEEEE--HHHHHHHHHHHHHTT--S-EEEEEEEEPP--TTTTSS-EEEEEEEEESSTTSPPEEEEEEE--S-HHHHHHHHHTTHHHHHHHIIIIIHHHHHHHHHH---HHHHHHHHS---TTHHHHHHHHHHHTTTHHHHHHHHT---TT-S--EEE-S---GGGEEEEEPTTT--EEEEEE---TT-EEE-HHHHHHHHHHHTS-HHHHHHHHHHHHHHHHHHHHHHHHHTT---SS-HHHHHHHHHHHTHHHHHHHHHHHHHHHHTTT---TTS-SSHHHHHHHHHHHHHHHHHH-HHHHHHHHHHHHHHHHHHHHHHHHHHH-